Protein AF-A0A2T2NJZ1-F1 (afdb_monomer_lite)

pLDDT: mean 78.13, std 20.83, range [30.42, 98.38]

Foldseek 3Di:
DPPPPLVVVLVVQLVVLVVQLLVCLVVLHPVSPVVSLVSNQVRDDPPHDPVSLVSLLSSLLSNLLSVSLVNNCCSCVVVVNQLCSHALVSCLNDPDPVSVVSSVVRPHDQQDWHPDQPPVVVVDRSTRDGSLLRNLVPLVVNVVCVVVDRDQFDDQVPPPDPDRDQHSLLSNLLQLALNSNVVVVVVVDADDQQSLLSLLLNLLLQQFFLPADQVDADPVRDGPLDDPPPPPDPDDDDDPDPDDDPLVVLLVLLVVLQVVVVVLVVVCCVVDDDDDPDDDDQENPRQPDPVSSVSSVSSSVSNCCCCPVNVHDQQAAHPLRAGSLSSLSNSVRHNSSSVNVVVVVVVHDSVSRSVSNDVRRDDPVVNVPVVVVPD

Radius of gyration: 26.02 Å; chains: 1; bounding box: 73×49×71 Å

Organism: NCBI:txid1448308

InterPro domains:
  IPR036770 Ankyrin repeat-containing domain superfamily [G3DSA:1.25.40.20] (19-365)
  IPR036770 Ankyrin repeat-containing domain superfamily [SSF48403] (53-351)

Structure (mmCIF, N/CA/C/O backbone):
data_AF-A0A2T2NJZ1-F1
#
_entry.id   AF-A0A2T2NJZ1-F1
#
loop_
_atom_site.group_PDB
_atom_site.id
_atom_site.type_symbol
_atom_site.label_atom_id
_atom_site.label_alt_id
_atom_site.label_comp_id
_atom_site.label_asym_id
_atom_site.label_entity_id
_atom_site.label_seq_id
_atom_site.pdbx_PDB_ins_code
_atom_site.Cartn_x
_atom_site.Cartn_y
_atom_site.Cartn_z
_atom_site.occupancy
_atom_site.B_iso_or_equiv
_atom_site.auth_seq_id
_atom_site.auth_comp_id
_atom_site.auth_asym_id
_atom_site.auth_atom_id
_atom_site.pdbx_PDB_model_num
ATOM 1 N N . MET A 1 1 ? -28.592 34.173 20.192 1.00 52.31 1 MET A N 1
ATOM 2 C CA . MET A 1 1 ? -27.274 33.554 19.907 1.00 52.31 1 MET A CA 1
ATOM 3 C C . MET A 1 1 ? -26.580 33.127 21.214 1.00 52.31 1 MET A C 1
ATOM 5 O O . MET A 1 1 ? -25.416 33.438 21.415 1.00 52.31 1 MET A O 1
ATOM 9 N N . GLU A 1 2 ? -27.254 32.380 22.098 1.00 51.22 2 GLU A N 1
ATOM 10 C CA . GLU A 1 2 ? -26.737 32.047 23.449 1.00 51.22 2 GLU A CA 1
ATOM 11 C C . GLU A 1 2 ? -26.135 30.627 23.576 1.00 51.22 2 GLU A C 1
ATOM 13 O O . GLU A 1 2 ? -25.748 30.209 24.658 1.00 51.22 2 GLU A O 1
ATOM 18 N N . GLY A 1 3 ? -25.986 29.876 22.475 1.00 57.00 3 GLY A N 1
ATOM 19 C CA . GLY A 1 3 ? -25.532 28.471 22.502 1.00 57.00 3 GLY A CA 1
ATOM 20 C C . GLY A 1 3 ? -24.038 28.205 22.248 1.00 57.00 3 GLY A C 1
ATOM 21 O O . GLY A 1 3 ? -23.624 27.051 22.258 1.00 57.00 3 GLY A O 1
ATOM 22 N N . ARG A 1 4 ? -23.205 29.224 21.980 1.00 58.66 4 ARG A N 1
ATOM 23 C CA . ARG A 1 4 ? -21.788 29.011 21.592 1.00 58.66 4 ARG A CA 1
ATOM 24 C C . ARG A 1 4 ? -20.828 28.596 22.727 1.00 58.66 4 ARG A C 1
ATOM 26 O O . ARG A 1 4 ? -19.955 27.780 22.437 1.00 58.66 4 ARG A O 1
ATOM 33 N N . PRO A 1 5 ? -20.941 29.087 23.979 1.00 61.88 5 PRO A N 1
ATOM 34 C CA . PRO A 1 5 ? -19.975 28.745 25.031 1.00 61.88 5 PRO A CA 1
ATOM 35 C C . PRO A 1 5 ? -19.986 27.254 25.406 1.00 61.88 5 PRO A C 1
ATOM 37 O O . PRO A 1 5 ? -18.933 26.636 25.521 1.00 61.88 5 PRO A O 1
ATOM 40 N N . GLN A 1 6 ? -21.175 26.646 25.487 1.00 74.44 6 GLN A N 1
ATOM 41 C CA . GLN A 1 6 ? -21.343 25.247 25.908 1.00 74.44 6 GLN A CA 1
ATOM 42 C C . GLN A 1 6 ? -20.772 24.241 24.895 1.00 74.44 6 GLN A C 1
ATOM 44 O O . GLN A 1 6 ? -20.266 23.189 25.278 1.00 74.44 6 GLN A O 1
ATOM 49 N N . PHE A 1 7 ? -20.803 24.569 23.599 1.00 78.31 7 PHE A N 1
ATOM 50 C CA . PHE A 1 7 ? -20.269 23.695 22.553 1.00 78.31 7 PHE A CA 1
ATOM 51 C C . PHE A 1 7 ? -18.735 23.616 22.575 1.00 78.31 7 PHE A C 1
ATOM 53 O O . PHE A 1 7 ? -18.168 22.544 22.370 1.00 78.31 7 PHE A O 1
ATOM 60 N N . LEU A 1 8 ? -18.051 24.730 22.857 1.00 82.62 8 LEU A N 1
ATOM 61 C CA . LEU A 1 8 ? -16.587 24.759 22.897 1.00 82.62 8 LEU A CA 1
ATOM 62 C C . LEU A 1 8 ? -16.036 23.975 24.096 1.00 82.62 8 LEU A C 1
ATOM 64 O O . LEU A 1 8 ? -15.079 23.214 23.949 1.00 82.62 8 LEU A O 1
ATOM 68 N N . ASP A 1 9 ? -16.651 24.131 25.268 1.00 86.00 9 ASP A N 1
ATOM 69 C CA . ASP A 1 9 ? -16.256 23.383 26.467 1.00 86.00 9 ASP A CA 1
ATOM 70 C C . ASP A 1 9 ? -16.510 21.885 26.294 1.00 86.00 9 ASP A C 1
ATOM 72 O O . ASP A 1 9 ? -15.687 21.057 26.686 1.00 86.00 9 ASP A O 1
ATOM 76 N N . TYR A 1 10 ? -17.589 21.535 25.593 1.00 83.75 10 TYR A N 1
ATOM 77 C CA . TYR A 1 10 ? -17.868 20.163 25.207 1.00 83.75 10 TYR A CA 1
ATOM 78 C C . TYR A 1 10 ? -16.805 19.576 24.264 1.00 83.75 10 TYR A C 1
ATOM 80 O O . TYR A 1 10 ? -16.298 18.481 24.506 1.00 83.75 10 TYR A O 1
ATOM 88 N N . GLN A 1 11 ? -16.403 20.301 23.215 1.00 85.56 11 GLN A N 1
ATOM 89 C CA . GLN A 1 11 ? -15.341 19.845 22.311 1.00 85.56 11 GLN A CA 1
ATOM 90 C C . GLN A 1 11 ? -14.006 19.635 23.037 1.00 85.56 11 GLN A C 1
ATOM 92 O O . GLN A 1 11 ? -13.300 18.664 22.755 1.00 85.56 11 GLN A O 1
ATOM 97 N N . LYS A 1 12 ? -13.666 20.516 23.986 1.00 90.75 12 LYS A N 1
ATOM 98 C CA . LYS A 1 12 ? -12.473 20.364 24.832 1.00 90.75 12 LYS A CA 1
ATOM 9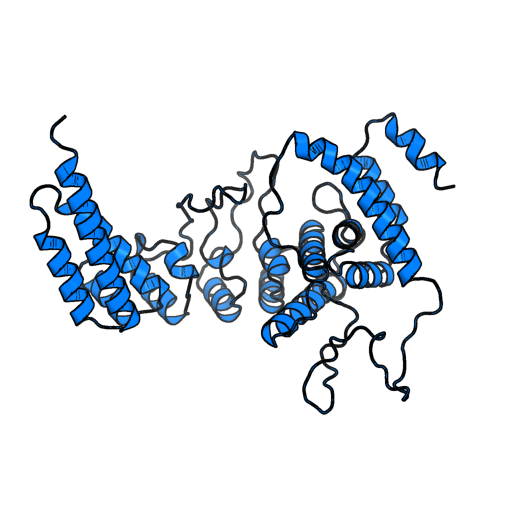9 C C . LYS A 1 12 ? -12.568 19.128 25.725 1.00 90.75 12 LYS A C 1
ATOM 101 O O . LYS A 1 12 ? -11.596 18.381 25.807 1.00 90.75 12 LYS A O 1
ATOM 106 N N . HIS A 1 13 ? -13.728 18.890 26.344 1.00 90.25 13 HIS A N 1
ATOM 107 C CA . HIS A 1 13 ? -13.978 17.687 27.146 1.00 90.25 13 HIS A CA 1
ATOM 108 C C . HIS A 1 13 ? -13.790 16.416 26.315 1.00 90.25 13 HIS A C 1
ATOM 110 O O . HIS A 1 13 ? -13.010 15.544 26.685 1.00 90.25 13 HIS A O 1
ATOM 116 N N . MET A 1 14 ? -14.415 16.351 25.137 1.00 90.31 14 MET A N 1
ATOM 117 C CA . MET A 1 14 ? -14.292 15.195 24.246 1.00 90.31 14 MET A CA 1
ATOM 118 C C . MET A 1 14 ? -12.862 14.976 23.753 1.00 90.31 14 MET A C 1
ATOM 120 O O . MET A 1 14 ? -12.424 13.832 23.657 1.00 90.31 14 MET A O 1
ATOM 124 N N . ARG A 1 15 ? -12.115 16.052 23.470 1.00 92.25 15 ARG A N 1
ATOM 125 C CA . ARG A 1 15 ? -10.692 15.952 23.124 1.00 92.25 15 ARG A CA 1
ATOM 126 C C . ARG A 1 15 ? -9.891 15.340 24.272 1.00 92.25 15 ARG A C 1
ATOM 128 O O . ARG A 1 15 ? -9.180 14.375 24.041 1.00 92.25 15 ARG A O 1
ATOM 135 N N . ARG A 1 16 ? -10.094 15.813 25.504 1.00 94.69 16 ARG A N 1
ATOM 136 C CA . ARG A 1 16 ? -9.435 15.255 26.693 1.00 94.69 16 ARG A CA 1
ATOM 137 C C . ARG A 1 16 ? -9.751 13.769 26.886 1.00 94.69 16 ARG A C 1
ATOM 139 O O . ARG A 1 16 ? -8.847 12.999 27.188 1.00 94.69 16 ARG A O 1
ATOM 146 N N . CYS A 1 17 ? -11.003 13.352 26.692 1.00 94.75 17 CYS A N 1
ATOM 147 C CA . CYS A 1 17 ? -11.362 11.933 26.760 1.00 94.75 17 CYS A CA 1
ATOM 148 C C . CYS A 1 17 ? -10.673 11.109 25.660 1.00 94.75 17 CYS A C 1
ATOM 150 O O . CYS A 1 17 ? -10.252 9.988 25.918 1.00 94.75 17 CYS A O 1
ATOM 152 N N . LEU A 1 18 ? -10.517 11.647 24.445 1.00 95.31 18 LEU A N 1
ATOM 153 C CA . LEU A 1 18 ? -9.767 10.972 23.377 1.00 95.31 18 LEU A CA 1
ATOM 154 C C . LEU A 1 18 ? -8.262 10.896 23.672 1.00 95.31 18 LEU A C 1
ATOM 156 O O . LEU A 1 18 ? -7.633 9.888 23.350 1.00 95.31 18 LEU A O 1
ATOM 160 N N . ASP A 1 19 ? -7.691 11.907 24.327 1.00 96.81 19 ASP A N 1
ATOM 161 C CA . ASP A 1 19 ? -6.302 11.860 24.796 1.00 96.81 19 ASP A CA 1
ATOM 162 C C . ASP A 1 19 ? -6.130 10.749 25.850 1.00 96.81 19 ASP A C 1
ATOM 164 O O . ASP A 1 19 ? -5.182 9.969 25.784 1.00 96.81 19 ASP A O 1
ATOM 168 N N . GLN A 1 20 ? -7.096 10.594 26.766 1.00 97.56 20 GLN A N 1
ATOM 169 C CA . GLN A 1 20 ? -7.120 9.480 27.726 1.00 97.56 20 GLN A CA 1
ATOM 170 C C . GLN A 1 20 ? -7.224 8.115 27.031 1.00 97.56 20 GLN A C 1
ATOM 172 O O . GLN A 1 20 ? -6.503 7.193 27.404 1.00 97.56 20 GLN A O 1
ATOM 177 N N . VAL A 1 21 ? -8.068 7.984 25.999 1.00 97.56 21 VAL A N 1
ATOM 178 C CA . VAL A 1 21 ? -8.135 6.760 25.179 1.00 97.56 21 VAL A CA 1
ATOM 179 C C . VAL A 1 21 ? -6.786 6.473 24.526 1.00 97.56 21 VAL A C 1
ATOM 181 O O . VAL A 1 21 ? -6.326 5.338 24.560 1.00 97.56 21 VAL A O 1
ATOM 184 N N . THR A 1 22 ? -6.135 7.489 23.960 1.00 97.38 22 THR A N 1
ATOM 185 C CA . THR A 1 22 ? -4.827 7.339 23.309 1.00 97.38 22 THR A CA 1
ATOM 186 C C . THR A 1 22 ? -3.773 6.851 24.304 1.00 97.38 22 THR A C 1
ATOM 188 O O . THR A 1 22 ? -3.039 5.912 24.005 1.00 97.38 22 THR A O 1
ATOM 191 N N . ASN A 1 23 ? -3.748 7.411 25.516 1.00 97.81 23 ASN A N 1
ATOM 192 C CA . ASN A 1 23 ? -2.858 6.952 26.584 1.00 97.81 23 ASN A CA 1
ATOM 193 C C . ASN A 1 23 ? -3.153 5.499 26.981 1.00 97.81 23 ASN A C 1
ATOM 195 O O . ASN A 1 23 ? -2.238 4.680 27.013 1.00 97.81 23 ASN A O 1
ATOM 199 N N . ALA A 1 24 ? -4.427 5.146 27.176 1.00 97.88 24 ALA A N 1
ATOM 200 C CA . ALA A 1 24 ? -4.827 3.776 27.485 1.00 97.88 24 ALA A CA 1
ATOM 201 C C . ALA A 1 24 ? -4.448 2.786 26.368 1.00 97.88 24 ALA A C 1
ATOM 203 O O . ALA A 1 24 ? -4.040 1.663 26.651 1.00 97.88 24 ALA A O 1
ATOM 204 N N . VAL A 1 25 ? -4.537 3.196 25.100 1.00 97.25 25 VAL A N 1
ATOM 205 C CA . VAL A 1 25 ? -4.110 2.401 23.938 1.00 97.25 25 VAL A CA 1
ATOM 206 C C . VAL A 1 25 ? -2.593 2.220 23.904 1.00 97.25 25 VAL A C 1
ATOM 208 O O . VAL A 1 25 ? -2.115 1.107 23.667 1.00 97.25 25 VAL A O 1
ATOM 211 N N . ASN A 1 26 ? -1.829 3.271 24.200 1.00 96.31 26 ASN A N 1
ATOM 212 C CA . ASN A 1 26 ? -0.371 3.197 24.287 1.00 96.31 26 ASN A CA 1
ATOM 213 C C . ASN A 1 26 ? 0.076 2.245 25.402 1.00 96.31 26 ASN A C 1
ATOM 215 O O . ASN A 1 26 ? 0.931 1.392 25.166 1.00 96.31 26 ASN A O 1
ATOM 219 N N . GLU A 1 27 ? -0.573 2.326 26.564 1.00 97.56 27 GLU A N 1
ATOM 220 C CA . GLU A 1 27 ? -0.345 1.464 27.731 1.00 97.56 27 GLU A CA 1
ATOM 221 C C . GLU A 1 27 ? -0.988 0.071 27.604 1.00 97.56 27 GLU A C 1
ATOM 223 O O . GLU A 1 27 ? -0.759 -0.795 28.446 1.00 97.56 27 GLU A O 1
ATOM 228 N N . ASN A 1 28 ? -1.798 -0.161 26.562 1.00 96.88 28 ASN A N 1
ATOM 229 C CA . ASN A 1 28 ? -2.616 -1.364 26.377 1.00 96.88 28 ASN A CA 1
ATOM 230 C C . ASN A 1 28 ? -3.498 -1.698 27.609 1.00 96.88 28 ASN A C 1
ATOM 232 O O . ASN A 1 28 ? -3.662 -2.859 27.988 1.00 96.88 28 ASN A O 1
ATOM 236 N N . SER A 1 29 ? -4.063 -0.668 28.247 1.00 98.31 29 SER A N 1
ATOM 237 C CA . SER A 1 29 ? -4.802 -0.746 29.511 1.00 98.31 29 SER A CA 1
ATOM 238 C C . SER A 1 29 ? -6.320 -0.741 29.301 1.00 98.31 29 SER A C 1
ATOM 240 O O . SER A 1 29 ? -6.916 0.274 28.933 1.00 98.31 29 SER A O 1
ATOM 242 N N . ILE A 1 30 ? -6.976 -1.875 29.582 1.00 98.19 30 ILE A N 1
ATOM 243 C CA . ILE A 1 30 ? -8.448 -1.980 29.538 1.00 98.19 30 ILE A CA 1
ATOM 244 C C . ILE A 1 30 ? -9.090 -1.069 30.591 1.00 98.19 30 ILE A C 1
ATOM 246 O O . ILE A 1 30 ? -10.126 -0.461 30.326 1.00 98.19 30 ILE A O 1
ATOM 250 N N . ASP A 1 31 ? -8.495 -0.960 31.777 1.00 98.19 31 ASP A N 1
ATOM 251 C CA . ASP A 1 31 ? -9.069 -0.159 32.858 1.00 98.19 31 ASP A CA 1
ATOM 252 C C . ASP A 1 31 ? -8.927 1.343 32.589 1.00 98.19 31 ASP A C 1
ATOM 254 O O . ASP A 1 31 ? -9.892 2.080 32.789 1.00 98.19 31 ASP A O 1
ATOM 258 N N . GLY A 1 32 ? -7.806 1.781 32.003 1.00 97.88 32 GLY A N 1
ATOM 259 C CA . GLY A 1 32 ? -7.663 3.158 31.518 1.00 97.88 32 GLY A CA 1
ATOM 260 C C . GLY A 1 32 ? -8.680 3.492 30.420 1.00 97.88 32 GLY A C 1
ATOM 261 O O . GLY A 1 32 ? -9.279 4.568 30.417 1.00 97.88 32 GLY A O 1
ATOM 262 N N . LEU A 1 33 ? -8.957 2.539 29.522 1.00 97.94 33 LEU A N 1
ATOM 263 C CA . LEU A 1 33 ? -9.984 2.702 28.494 1.00 97.94 33 LEU A CA 1
ATOM 264 C C . LEU A 1 33 ? -11.394 2.792 29.100 1.00 97.94 33 LEU A C 1
ATOM 266 O O . LEU A 1 33 ? -12.184 3.638 28.681 1.00 97.94 33 LEU A O 1
ATOM 270 N N . LYS A 1 34 ? -11.717 1.965 30.105 1.00 97.56 34 LYS A N 1
ATOM 271 C CA . LYS A 1 34 ? -12.984 2.066 30.851 1.00 97.56 34 LYS A CA 1
ATOM 272 C C . LYS A 1 34 ? -13.138 3.437 31.495 1.00 97.56 34 LYS A C 1
ATOM 274 O O . LYS A 1 34 ? -14.188 4.052 31.339 1.00 97.56 34 LYS A O 1
ATOM 279 N N . GLU A 1 35 ? -12.104 3.925 32.178 1.00 96.81 35 GLU A N 1
ATOM 280 C CA . GLU A 1 35 ? -12.126 5.235 32.835 1.00 96.81 35 GLU A CA 1
ATOM 281 C C . GLU A 1 35 ? -12.370 6.367 31.828 1.00 96.81 35 GLU A C 1
ATOM 283 O O . GLU A 1 35 ? -13.203 7.246 32.071 1.00 96.81 35 GLU A O 1
ATOM 288 N N . ALA A 1 36 ? -11.709 6.319 30.669 1.00 95.81 36 ALA A N 1
ATOM 289 C CA . ALA A 1 36 ? -11.913 7.289 29.597 1.00 95.81 36 ALA A CA 1
ATOM 290 C C . ALA A 1 36 ? -13.355 7.251 29.055 1.00 95.81 36 ALA A C 1
ATOM 292 O O . ALA A 1 36 ? -13.978 8.298 28.851 1.00 95.81 36 ALA A O 1
ATOM 293 N N . ILE A 1 37 ? -13.916 6.051 28.863 1.00 94.81 37 ILE A N 1
ATOM 294 C CA . ILE A 1 37 ? -15.297 5.876 28.398 1.00 94.81 37 ILE A CA 1
ATOM 295 C C . ILE A 1 37 ? -16.299 6.381 29.441 1.00 94.81 37 ILE A C 1
ATOM 297 O O . ILE A 1 37 ? -17.214 7.122 29.079 1.00 94.81 37 ILE A O 1
ATOM 301 N N . GLU A 1 38 ? -16.132 6.062 30.723 1.00 93.62 38 GLU A N 1
ATOM 302 C CA . GLU A 1 38 ? -17.010 6.579 31.782 1.00 93.62 38 GLU A CA 1
ATOM 303 C C . GLU A 1 38 ? -16.907 8.105 31.912 1.00 93.62 38 GLU A C 1
ATOM 305 O O . GLU A 1 38 ? -17.927 8.794 31.994 1.00 93.62 38 GLU A O 1
ATOM 310 N N . SER A 1 39 ? -15.697 8.661 31.809 1.00 92.38 39 SER A N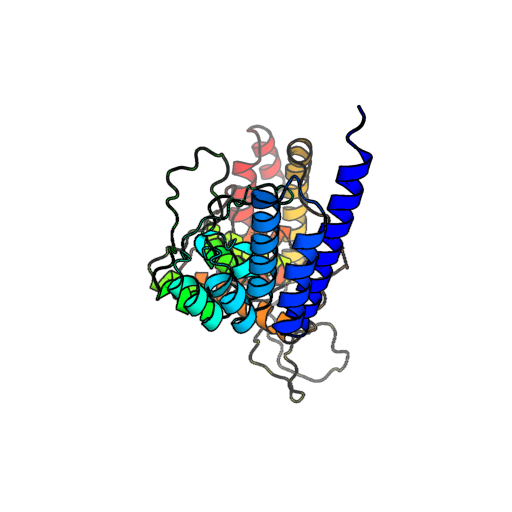 1
ATOM 311 C CA . SER A 1 39 ? -15.466 10.113 31.803 1.00 92.38 39 SER A CA 1
ATOM 312 C C . SER A 1 39 ? -16.164 10.813 30.632 1.00 92.38 39 SER A C 1
ATOM 314 O O . SER A 1 39 ? -16.629 11.948 30.759 1.00 92.38 39 SER A O 1
ATOM 316 N N . SER A 1 40 ? -16.305 10.144 29.486 1.00 91.50 40 SER A N 1
ATOM 317 C CA . SER A 1 40 ? -17.026 10.710 28.341 1.00 91.50 40 SER A CA 1
ATOM 318 C C . SER A 1 40 ? -18.543 10.826 28.581 1.00 91.50 40 SER A C 1
ATOM 320 O O . SER A 1 40 ? -19.187 11.716 28.023 1.00 91.50 40 SER A O 1
ATOM 322 N N . LYS A 1 41 ? -19.123 9.998 29.467 1.00 89.44 41 LYS A N 1
ATOM 323 C CA . LYS A 1 41 ? -20.567 9.998 29.780 1.00 89.44 41 LYS A CA 1
ATOM 324 C C . LYS A 1 41 ? -20.985 11.127 30.727 1.00 89.44 41 LYS A C 1
ATOM 326 O O . LYS A 1 41 ? -22.142 11.554 30.699 1.00 89.44 41 LYS A O 1
ATOM 331 N N . THR A 1 42 ? -20.073 11.612 31.571 1.00 86.00 42 THR A N 1
ATOM 332 C CA . THR A 1 42 ? -20.369 12.609 32.619 1.00 86.00 42 THR A CA 1
ATOM 333 C C . THR A 1 42 ? -20.431 14.046 32.098 1.00 86.00 42 THR A C 1
ATOM 335 O O . THR A 1 42 ? -21.001 14.903 32.768 1.00 86.00 42 THR A O 1
ATOM 338 N N . GLY A 1 43 ? -19.917 14.303 30.889 1.00 70.81 43 GLY A N 1
ATOM 339 C CA . GLY A 1 43 ? -19.733 15.645 30.337 1.00 70.81 43 GLY A CA 1
ATOM 340 C C . GLY A 1 43 ? -21.019 16.462 30.185 1.00 70.81 43 GLY A C 1
ATOM 341 O O . GLY A 1 43 ? -21.061 17.573 30.693 1.00 70.81 43 GLY A O 1
ATOM 342 N N . TYR A 1 44 ? -22.066 15.954 29.511 1.00 69.62 44 TYR A N 1
ATOM 343 C CA . TYR A 1 44 ? -23.295 16.728 29.241 1.00 69.62 44 TYR A CA 1
ATOM 344 C C . TYR A 1 44 ? -24.546 15.841 28.987 1.00 69.62 44 TYR A C 1
ATOM 346 O O . TYR A 1 44 ? -24.459 14.862 28.243 1.00 69.62 44 TYR A O 1
ATOM 354 N N . PRO A 1 45 ? -25.741 16.165 29.537 1.00 66.38 45 PRO A N 1
ATOM 355 C CA . PRO A 1 45 ? -26.951 15.338 29.396 1.00 66.38 45 PRO A CA 1
ATOM 356 C C . PRO A 1 45 ? -27.646 15.333 28.027 1.00 66.38 45 PRO A C 1
ATOM 358 O O . PRO A 1 45 ? -28.376 14.394 27.725 1.00 66.38 45 PRO A O 1
ATOM 361 N N . VAL A 1 46 ? -27.457 16.377 27.215 1.00 62.62 46 VAL A N 1
ATOM 362 C CA . VAL A 1 46 ? -28.394 16.717 26.122 1.00 62.62 46 VAL A CA 1
ATOM 363 C C . VAL A 1 46 ? -28.000 16.120 24.758 1.00 62.62 46 VAL A C 1
ATOM 365 O O . VAL A 1 46 ? -28.845 15.992 23.880 1.00 62.62 46 VAL A O 1
ATOM 368 N N . PHE A 1 47 ? -26.756 15.661 24.580 1.00 61.06 47 PHE A N 1
ATOM 369 C CA . PHE A 1 47 ? -26.230 15.182 23.284 1.00 61.06 47 PHE A CA 1
ATOM 370 C C . PHE A 1 47 ? -25.877 13.678 23.267 1.00 61.06 47 PHE A C 1
ATOM 372 O O . PHE A 1 47 ? -25.038 13.230 22.489 1.00 61.06 47 PHE A O 1
ATOM 379 N N . ARG A 1 48 ? -26.487 12.884 24.156 1.00 68.69 48 ARG A N 1
ATOM 380 C CA . ARG A 1 48 ? -25.882 11.642 24.668 1.00 68.69 48 ARG A CA 1
ATOM 381 C C . ARG A 1 48 ? -25.687 10.482 23.692 1.00 68.69 48 ARG A C 1
ATOM 383 O O . ARG A 1 48 ? -24.677 9.814 23.840 1.00 68.69 48 ARG A O 1
ATOM 390 N N . SER A 1 49 ? -26.586 10.195 22.749 1.00 80.56 49 SER A N 1
ATOM 391 C CA . SER A 1 49 ? -26.441 8.963 21.946 1.00 80.56 49 SER A CA 1
ATOM 392 C C . SER A 1 49 ? -25.405 9.118 20.834 1.00 80.56 49 SER A C 1
ATOM 394 O O . SER A 1 49 ? -24.325 8.544 20.914 1.00 80.56 49 SER A O 1
ATOM 396 N N . HIS A 1 50 ? -25.685 9.969 19.848 1.00 84.38 50 HIS A N 1
ATOM 397 C CA . HIS A 1 50 ? -24.851 10.101 18.650 1.00 84.38 50 HIS A CA 1
ATOM 398 C C . HIS A 1 50 ? -23.412 10.542 18.946 1.00 84.38 50 HIS A C 1
ATOM 400 O O . HIS A 1 50 ? -22.484 10.100 18.272 1.00 84.38 50 HIS A O 1
ATOM 406 N N . VAL A 1 51 ? -23.183 11.407 19.944 1.00 86.75 51 VAL A N 1
ATOM 407 C CA . VAL A 1 51 ? -21.808 11.836 20.227 1.00 86.75 51 VAL A CA 1
ATOM 408 C C . VAL A 1 51 ? -21.026 10.794 21.013 1.00 86.75 51 VAL A C 1
ATOM 410 O O . VAL A 1 51 ? -19.835 10.621 20.764 1.00 86.75 51 VAL A O 1
ATOM 413 N N . PHE A 1 52 ? -21.679 10.070 21.923 1.00 89.81 52 PHE A N 1
ATOM 414 C CA . PHE A 1 52 ? -21.042 8.946 22.603 1.00 89.81 52 PHE A CA 1
ATOM 415 C C . PHE A 1 52 ? -20.727 7.815 21.616 1.00 89.81 52 PHE A C 1
ATOM 417 O O . PHE A 1 52 ? -19.629 7.271 21.646 1.00 89.81 52 PHE A O 1
ATOM 424 N N . GLU A 1 53 ? -21.628 7.531 20.672 1.00 91.88 53 GLU A N 1
ATOM 425 C CA . GLU A 1 53 ? -21.369 6.611 19.558 1.00 91.88 53 GLU A CA 1
ATOM 426 C C . GLU A 1 53 ? -20.176 7.072 18.711 1.00 91.88 53 GLU A C 1
ATOM 428 O O . GLU A 1 53 ? -19.266 6.287 18.455 1.00 91.88 53 GLU A O 1
ATOM 433 N N . ASN A 1 54 ? -20.112 8.357 18.344 1.00 91.19 54 ASN A N 1
ATOM 434 C CA . ASN A 1 54 ? -18.965 8.918 17.623 1.00 91.19 54 ASN A CA 1
ATOM 435 C C . ASN A 1 54 ? -17.660 8.832 18.427 1.00 91.19 54 ASN A C 1
ATOM 437 O O . ASN A 1 54 ? -16.588 8.645 17.852 1.00 91.19 54 ASN A O 1
ATOM 441 N N . PHE A 1 55 ? -17.725 8.980 19.749 1.00 94.06 55 PHE A N 1
ATOM 442 C CA . PHE A 1 55 ? -16.574 8.809 20.627 1.00 94.06 55 PHE A CA 1
ATOM 443 C C . PHE A 1 55 ? -16.092 7.360 20.655 1.00 94.06 55 PHE A C 1
ATOM 445 O O . PHE A 1 55 ? -14.908 7.121 20.434 1.00 94.06 55 PHE A O 1
ATOM 452 N N . LEU A 1 56 ? -16.999 6.403 20.863 1.00 96.12 56 LEU A N 1
ATOM 453 C CA . LEU A 1 56 ? -16.686 4.975 20.830 1.00 96.12 56 LEU A CA 1
ATOM 454 C C . LEU A 1 56 ? -16.129 4.554 19.471 1.00 96.12 56 LEU A C 1
ATOM 456 O O . LEU A 1 56 ? -15.159 3.805 19.405 1.00 96.12 56 LEU A O 1
ATOM 460 N N . HIS A 1 57 ? -16.695 5.090 18.393 1.00 95.12 57 HIS A N 1
ATOM 461 C CA . HIS A 1 57 ? -16.204 4.894 17.040 1.00 95.12 57 HIS A CA 1
ATOM 462 C C . HIS A 1 57 ? -14.754 5.382 16.900 1.00 95.12 57 HIS A C 1
ATOM 464 O O . HIS A 1 57 ? -13.897 4.623 16.461 1.00 95.12 57 HIS A O 1
ATOM 470 N N . LYS A 1 58 ? -14.432 6.600 17.353 1.00 95.44 58 LYS A N 1
ATOM 471 C CA . LYS A 1 58 ? -13.048 7.105 17.352 1.00 95.44 58 LYS A CA 1
ATOM 472 C C . LYS A 1 58 ? -12.116 6.282 18.237 1.00 95.44 58 LYS A C 1
ATOM 474 O O . LYS A 1 58 ? -10.990 6.014 17.834 1.00 95.44 58 LYS A O 1
ATOM 479 N N . ALA A 1 59 ? -12.574 5.867 19.416 1.00 97.00 59 ALA A N 1
ATOM 480 C CA . ALA A 1 59 ? -11.796 5.006 20.299 1.00 97.00 59 ALA A CA 1
ATOM 481 C C . ALA A 1 59 ? -11.476 3.661 19.632 1.00 97.00 59 ALA A C 1
ATOM 483 O O . ALA A 1 59 ? -10.345 3.187 19.729 1.00 97.00 59 ALA A O 1
ATOM 484 N N . LEU A 1 60 ? -12.438 3.095 18.894 1.00 97.62 60 LEU A N 1
ATOM 485 C CA . LEU A 1 60 ? -12.242 1.894 18.091 1.00 97.62 60 LEU A CA 1
ATOM 486 C C . LEU A 1 60 ? -11.188 2.118 16.998 1.00 97.62 60 LEU A C 1
ATOM 488 O O . LEU A 1 60 ? -10.261 1.320 16.908 1.00 97.62 60 LEU A O 1
ATOM 492 N N . GLN A 1 61 ? -11.271 3.216 16.232 1.00 96.19 61 GLN A N 1
ATOM 493 C CA . GLN A 1 61 ? -10.259 3.537 15.213 1.00 96.19 61 GLN A CA 1
ATOM 494 C C . GLN A 1 61 ? -8.852 3.623 15.819 1.00 96.19 61 GLN A C 1
ATOM 496 O O . GLN A 1 61 ? -7.912 3.057 15.271 1.00 96.19 61 GLN A O 1
ATOM 501 N N . ILE A 1 62 ? -8.705 4.291 16.970 1.00 96.31 62 ILE A N 1
ATOM 502 C CA . ILE A 1 62 ? -7.411 4.437 17.655 1.00 96.31 62 ILE A CA 1
ATOM 503 C C . ILE A 1 62 ? -6.887 3.071 18.122 1.00 96.31 62 ILE A C 1
ATOM 505 O O . ILE A 1 62 ? -5.705 2.786 17.947 1.00 96.31 62 ILE A O 1
ATOM 509 N N . ALA A 1 63 ? -7.738 2.215 18.695 1.00 97.69 63 ALA A N 1
ATOM 510 C CA . ALA A 1 63 ? -7.330 0.888 19.159 1.00 97.69 63 ALA A CA 1
ATOM 511 C C . ALA A 1 63 ? -6.885 -0.025 18.001 1.00 97.69 63 ALA A C 1
ATOM 513 O O . ALA A 1 63 ? -5.844 -0.680 18.109 1.00 97.69 63 ALA A O 1
ATOM 514 N N . VAL A 1 64 ? -7.629 -0.021 16.887 1.00 97.06 64 VAL A N 1
ATOM 515 C CA . VAL A 1 64 ? -7.285 -0.769 15.665 1.00 97.06 64 VAL A CA 1
ATOM 516 C C . VAL A 1 64 ? -5.980 -0.246 15.073 1.00 97.06 64 VAL A C 1
ATOM 518 O O . VAL A 1 64 ? -5.073 -1.029 14.810 1.00 97.06 64 VAL A O 1
ATOM 521 N N . SER A 1 65 ? -5.829 1.077 14.961 1.00 95.69 65 SER A N 1
ATOM 522 C CA . SER A 1 65 ? -4.643 1.694 14.361 1.00 95.69 65 SER A CA 1
ATOM 523 C C . SER A 1 65 ? -3.364 1.542 15.176 1.00 95.69 65 SER A C 1
ATOM 525 O O . SER A 1 65 ? -2.329 2.022 14.732 1.00 95.69 65 SER A O 1
ATOM 527 N N . HIS A 1 66 ? -3.420 0.968 16.376 1.00 96.19 66 HIS A N 1
ATOM 528 C CA . HIS A 1 66 ? -2.258 0.646 17.214 1.00 96.19 66 HIS A CA 1
ATOM 529 C C . HIS A 1 66 ? -2.145 -0.863 17.474 1.00 96.19 66 HIS A C 1
ATOM 531 O O . HIS A 1 66 ? -1.436 -1.276 18.393 1.00 96.19 66 HIS A O 1
ATOM 537 N N . ASP A 1 67 ? -2.869 -1.679 16.702 1.00 96.69 67 ASP A N 1
ATOM 538 C CA . ASP A 1 67 ? -2.849 -3.139 16.792 1.00 96.69 67 ASP A CA 1
ATOM 539 C C . ASP A 1 67 ? -3.196 -3.674 18.203 1.00 96.69 67 ASP A C 1
ATOM 541 O O . ASP A 1 67 ? -2.647 -4.658 18.700 1.00 96.69 67 ASP A O 1
ATOM 545 N N . ARG A 1 68 ? -4.113 -3.002 18.921 1.00 97.44 68 ARG A N 1
ATOM 546 C CA . ARG A 1 68 ? -4.509 -3.389 20.288 1.00 97.44 68 ARG A CA 1
ATOM 547 C C . ARG A 1 68 ? -5.734 -4.296 20.273 1.00 97.44 68 ARG A C 1
ATOM 549 O O . ARG A 1 68 ? -6.848 -3.863 20.581 1.00 97.44 68 ARG A O 1
ATOM 556 N N . ILE A 1 69 ? -5.539 -5.576 19.946 1.00 97.62 69 ILE A N 1
ATOM 557 C CA . ILE A 1 69 ? -6.624 -6.578 19.887 1.00 97.62 69 ILE A CA 1
ATOM 558 C C . ILE A 1 69 ? -7.458 -6.637 21.185 1.00 97.62 69 ILE A C 1
ATOM 560 O O . ILE A 1 69 ? -8.684 -6.621 21.078 1.00 97.62 69 ILE A O 1
ATOM 564 N N . PRO A 1 70 ? -6.883 -6.657 22.411 1.00 98.12 70 PRO A N 1
ATOM 565 C CA . PRO A 1 70 ? -7.688 -6.725 23.636 1.00 98.12 70 PRO A CA 1
ATOM 566 C C . PRO A 1 70 ? -8.621 -5.522 23.820 1.00 98.12 70 PRO A C 1
ATOM 568 O O . PRO A 1 70 ? -9.776 -5.691 24.210 1.00 98.12 70 PRO A O 1
ATOM 571 N N . LEU A 1 71 ? -8.142 -4.318 23.495 1.00 98.38 71 LEU A N 1
ATOM 572 C CA . LEU A 1 71 ? -8.928 -3.085 23.580 1.00 98.38 71 LEU A CA 1
ATOM 573 C C . LEU A 1 71 ? -9.993 -3.022 22.483 1.00 98.38 71 LEU A C 1
ATOM 575 O O . LEU A 1 71 ? -11.143 -2.696 22.758 1.00 98.38 71 LEU A O 1
ATOM 579 N N . THR A 1 72 ? -9.633 -3.410 21.260 1.00 98.19 72 THR A N 1
ATOM 580 C CA . THR A 1 72 ? -10.564 -3.499 20.125 1.00 98.19 72 THR A CA 1
ATOM 581 C C . THR A 1 72 ? -11.696 -4.476 20.441 1.00 98.19 72 THR A C 1
ATOM 583 O O . THR A 1 72 ? -12.869 -4.145 20.282 1.00 98.19 72 THR A O 1
ATOM 586 N N . ARG A 1 73 ? -11.355 -5.652 20.984 1.00 98.31 73 ARG A N 1
ATOM 587 C CA . ARG A 1 73 ? -12.321 -6.648 21.455 1.00 98.31 73 ARG A CA 1
ATOM 588 C C . ARG A 1 73 ? -13.232 -6.094 22.531 1.00 98.31 73 ARG A C 1
ATOM 590 O O . ARG A 1 73 ? -14.438 -6.272 22.442 1.00 98.31 73 ARG A O 1
ATOM 597 N N . PHE A 1 74 ? -12.673 -5.403 23.518 1.00 98.19 74 PHE A N 1
ATOM 598 C CA . PHE A 1 74 ? -13.461 -4.780 24.571 1.00 98.19 74 PHE A CA 1
ATOM 599 C C . PHE A 1 74 ? -14.483 -3.780 24.005 1.00 98.19 74 PHE A C 1
ATOM 601 O O . PHE A 1 74 ? -15.648 -3.820 24.386 1.00 98.19 74 PHE A O 1
ATOM 608 N N . ILE A 1 75 ? -14.091 -2.932 23.052 1.00 97.88 75 ILE A N 1
ATOM 609 C CA . ILE A 1 75 ? -15.000 -1.949 22.444 1.00 97.88 75 ILE A CA 1
ATOM 610 C C . ILE A 1 75 ? -16.084 -2.634 21.592 1.00 97.88 75 ILE A C 1
ATOM 612 O O . ILE A 1 75 ? -17.262 -2.312 21.740 1.00 97.88 75 ILE A O 1
ATOM 616 N N . ILE A 1 76 ? -15.720 -3.598 20.742 1.00 98.00 76 ILE A N 1
ATOM 617 C CA . ILE A 1 76 ? -16.683 -4.299 19.875 1.00 98.00 76 ILE A CA 1
ATOM 618 C C . ILE A 1 76 ? -17.643 -5.164 20.702 1.00 98.00 76 ILE A C 1
ATOM 620 O O . ILE A 1 76 ? -18.854 -5.040 20.553 1.00 98.00 76 ILE A O 1
ATOM 624 N N . ASP A 1 77 ? -17.124 -6.010 21.594 1.00 97.00 77 ASP A N 1
ATOM 625 C CA . ASP A 1 77 ? -17.928 -7.028 22.279 1.00 97.00 77 ASP A CA 1
ATOM 626 C C . ASP A 1 77 ? -18.721 -6.464 23.463 1.00 97.00 77 ASP A C 1
ATOM 628 O O . ASP A 1 77 ? -19.844 -6.900 23.707 1.00 97.00 77 ASP A O 1
ATOM 632 N N . ILE A 1 78 ? -18.160 -5.505 24.211 1.00 97.06 78 ILE A N 1
ATOM 633 C CA . ILE A 1 78 ? -18.809 -4.974 25.423 1.00 97.06 78 ILE A CA 1
ATOM 634 C C . ILE A 1 78 ? -19.669 -3.751 25.113 1.00 97.06 78 ILE A C 1
ATOM 636 O O . ILE A 1 78 ? -20.763 -3.624 25.659 1.00 97.06 78 ILE A O 1
ATOM 640 N N . TYR A 1 79 ? -19.206 -2.860 24.231 1.00 95.25 79 TYR A N 1
ATOM 641 C CA . TYR A 1 79 ? -19.966 -1.666 23.845 1.00 95.25 79 TYR A CA 1
ATOM 642 C C . TYR A 1 79 ? -20.789 -1.852 22.568 1.00 95.25 79 TYR A C 1
ATOM 644 O O . TYR A 1 79 ? -21.456 -0.910 22.143 1.00 95.25 79 TYR A O 1
ATOM 652 N N . ASN A 1 80 ? -20.784 -3.059 21.989 1.00 95.81 80 ASN A N 1
ATOM 653 C CA . ASN A 1 80 ? -21.560 -3.423 20.803 1.00 95.81 80 ASN A CA 1
ATOM 654 C C . ASN A 1 80 ? -21.321 -2.468 19.619 1.00 95.81 80 ASN A C 1
ATOM 656 O O . ASN A 1 80 ? -22.246 -2.123 18.880 1.00 95.81 80 ASN A O 1
ATOM 660 N N . VAL A 1 81 ? -20.080 -1.993 19.464 1.00 96.38 81 VAL A N 1
ATOM 661 C CA . VAL A 1 81 ? -19.699 -1.136 18.338 1.00 96.38 81 VAL A CA 1
ATOM 662 C C . VAL A 1 81 ? -19.469 -2.032 17.120 1.00 96.38 81 VAL A C 1
ATOM 664 O O . VAL A 1 81 ? -18.591 -2.894 17.168 1.00 96.38 81 VAL A O 1
ATOM 667 N N . PRO A 1 82 ? -20.225 -1.864 16.022 1.00 96.62 82 PRO A N 1
ATOM 668 C CA . PRO A 1 82 ? -20.107 -2.748 14.871 1.00 96.62 82 PRO A CA 1
ATOM 669 C C . PRO A 1 82 ? -18.757 -2.569 14.171 1.00 96.62 82 PRO A C 1
ATOM 671 O O . PRO A 1 82 ? -18.344 -1.446 13.873 1.00 96.62 82 PRO A O 1
ATOM 674 N N . ALA A 1 83 ? -18.103 -3.686 13.842 1.00 97.00 83 ALA A N 1
ATOM 675 C CA . ALA A 1 83 ? -16.821 -3.680 13.139 1.00 97.00 83 ALA A CA 1
ATOM 676 C C . ALA A 1 83 ? -16.919 -3.013 11.757 1.00 97.00 83 ALA A C 1
ATOM 678 O O . ALA A 1 83 ? -15.954 -2.413 11.308 1.00 97.00 83 ALA A O 1
ATOM 679 N N . SER A 1 84 ? -18.099 -3.004 11.126 1.00 95.56 84 SER A N 1
ATOM 680 C CA . SER A 1 84 ? -18.360 -2.300 9.860 1.00 95.56 84 SER A CA 1
ATOM 681 C C . SER A 1 84 ? -18.198 -0.774 9.932 1.00 95.56 84 SER A C 1
ATOM 683 O O . SER A 1 84 ? -18.282 -0.099 8.910 1.00 95.56 84 SER A O 1
ATOM 685 N N . LYS A 1 85 ? -18.015 -0.206 11.131 1.00 93.56 85 LYS A N 1
ATOM 686 C CA . LYS A 1 85 ? -17.662 1.206 11.314 1.00 93.56 85 LYS A CA 1
ATOM 687 C C . LYS A 1 85 ? -16.155 1.438 11.281 1.00 93.56 85 LYS A C 1
ATOM 689 O O . LYS A 1 85 ? -15.748 2.580 11.160 1.00 93.56 85 LYS A O 1
ATOM 694 N N . ILE A 1 86 ? -15.323 0.400 11.371 1.00 95.19 86 ILE A N 1
ATOM 695 C CA . ILE A 1 86 ? -13.867 0.546 11.288 1.00 95.19 86 ILE A CA 1
ATOM 696 C C . ILE A 1 86 ? -13.501 1.111 9.913 1.00 95.19 86 ILE A C 1
ATOM 698 O O . ILE A 1 86 ? -13.886 0.572 8.875 1.00 95.19 86 ILE A O 1
ATOM 702 N N . GLU A 1 87 ? -12.760 2.213 9.920 1.00 92.69 87 GLU A N 1
ATOM 703 C CA . GLU A 1 87 ? -12.329 2.893 8.710 1.00 92.69 87 GLU A CA 1
ATOM 704 C C . GLU A 1 87 ? -11.117 2.167 8.135 1.00 92.69 87 GLU A C 1
ATOM 706 O O . GLU A 1 87 ? -10.250 1.693 8.875 1.00 92.69 87 GLU A O 1
ATOM 711 N N . VAL A 1 88 ? -11.011 2.153 6.804 1.00 93.19 88 VAL A N 1
ATOM 712 C CA . VAL A 1 88 ? -9.852 1.589 6.097 1.00 93.19 88 VAL A CA 1
ATOM 713 C C . VAL A 1 88 ? -8.544 2.155 6.661 1.00 93.19 88 VAL A C 1
ATOM 715 O O . VAL A 1 88 ? -7.623 1.400 6.955 1.00 93.19 88 VAL A O 1
ATOM 718 N N . TRP A 1 89 ? -8.492 3.467 6.919 1.00 89.69 89 TRP A N 1
ATOM 719 C CA . TRP A 1 89 ? -7.303 4.140 7.450 1.00 89.69 89 TRP A CA 1
ATOM 720 C C . TRP A 1 89 ? -6.832 3.629 8.813 1.00 89.69 89 TRP A C 1
ATOM 722 O O . TRP A 1 89 ? -5.628 3.603 9.072 1.00 89.69 89 TRP A O 1
ATOM 732 N N . ALA A 1 90 ? -7.747 3.218 9.691 1.00 93.25 90 ALA A N 1
ATOM 733 C CA . ALA A 1 90 ? -7.348 2.657 10.973 1.00 93.25 90 ALA A CA 1
ATOM 734 C C . ALA A 1 90 ? -6.709 1.283 10.803 1.00 93.25 90 ALA A C 1
ATOM 736 O O . ALA A 1 90 ? -5.731 0.988 11.481 1.00 93.25 90 ALA A O 1
ATOM 737 N N . VAL A 1 91 ? -7.218 0.472 9.873 1.00 93.50 91 VAL A N 1
ATOM 738 C CA . VAL A 1 91 ? -6.656 -0.849 9.582 1.00 93.50 91 VAL A CA 1
ATOM 739 C C . VAL A 1 91 ? -5.267 -0.716 8.970 1.00 93.50 91 VAL A C 1
ATOM 741 O O . VAL A 1 91 ? -4.334 -1.334 9.472 1.00 93.50 91 VAL A O 1
ATOM 744 N N . VAL A 1 92 ? -5.109 0.116 7.934 1.00 90.88 92 VAL A N 1
ATOM 745 C CA . VAL A 1 92 ? -3.882 0.187 7.108 1.00 90.88 92 VAL A CA 1
ATOM 746 C C . VAL A 1 92 ? -2.683 0.820 7.824 1.00 90.88 92 VAL A C 1
ATOM 748 O O . VAL A 1 92 ? -1.552 0.619 7.406 1.00 90.88 92 VAL A O 1
ATOM 751 N N . ARG A 1 93 ? -2.900 1.577 8.910 1.00 89.44 93 ARG A N 1
ATOM 752 C CA . ARG A 1 93 ? -1.824 2.308 9.605 1.00 89.44 93 ARG A CA 1
ATOM 753 C C . ARG A 1 93 ? -0.837 1.404 10.349 1.00 89.44 93 ARG A C 1
ATOM 755 O O . ARG A 1 93 ? 0.329 1.757 10.447 1.00 89.44 93 ARG A O 1
ATOM 762 N N . ASN A 1 94 ? -1.316 0.306 10.926 1.00 87.94 94 ASN A N 1
ATOM 763 C CA . ASN A 1 94 ? -0.510 -0.671 11.664 1.00 87.94 94 ASN A CA 1
ATOM 764 C C . ASN A 1 94 ? -1.152 -2.053 11.499 1.00 87.94 94 ASN A C 1
ATOM 766 O O . ASN A 1 94 ? -1.645 -2.651 12.455 1.00 87.94 94 ASN A O 1
ATOM 770 N N . THR A 1 95 ? -1.238 -2.519 10.253 1.00 84.19 95 THR A N 1
ATOM 771 C CA . THR A 1 95 ? -1.943 -3.762 9.943 1.00 84.19 95 THR A CA 1
ATOM 772 C C . THR A 1 95 ? -1.124 -4.975 10.355 1.00 84.19 95 THR A C 1
ATOM 774 O O . THR A 1 95 ? -0.077 -5.252 9.777 1.00 84.19 95 THR A O 1
ATOM 777 N N . SER A 1 96 ? -1.647 -5.755 11.296 1.00 95.69 96 SER A N 1
ATOM 778 C CA . SER A 1 96 ? -1.212 -7.130 11.525 1.00 95.69 96 SER A CA 1
ATOM 779 C C . SER A 1 96 ? -2.241 -8.108 10.957 1.00 95.69 96 SER A C 1
ATOM 781 O O . SER A 1 96 ? -3.442 -7.821 10.918 1.00 95.69 96 SER A O 1
ATOM 783 N N . ILE A 1 97 ? -1.786 -9.295 10.550 1.00 97.62 97 ILE A N 1
ATOM 784 C CA . ILE A 1 97 ? -2.684 -10.385 10.134 1.00 97.62 97 ILE A CA 1
ATOM 785 C C . ILE A 1 97 ? -3.663 -10.734 11.267 1.00 97.62 97 ILE A C 1
ATOM 787 O O . ILE A 1 97 ? -4.856 -10.887 11.026 1.00 97.62 97 ILE A O 1
ATOM 791 N N . ALA A 1 98 ? -3.187 -10.764 12.516 1.00 97.75 98 ALA A N 1
ATOM 792 C CA . ALA A 1 98 ? -4.011 -11.092 13.677 1.00 97.75 98 ALA A CA 1
ATOM 793 C C . ALA A 1 98 ? -5.149 -10.080 13.909 1.00 97.75 98 ALA A C 1
ATOM 795 O O . ALA A 1 98 ? -6.266 -10.470 14.260 1.00 97.75 98 ALA A O 1
ATOM 796 N N . MET A 1 99 ? -4.898 -8.783 13.704 1.00 97.62 99 MET A N 1
ATOM 797 C CA . MET A 1 99 ? -5.952 -7.770 13.780 1.00 97.62 99 MET A CA 1
ATOM 798 C C . MET A 1 99 ? -6.943 -7.899 12.630 1.00 97.62 99 MET A C 1
ATOM 800 O O . MET A 1 99 ? -8.143 -7.807 12.882 1.00 97.62 99 MET A O 1
ATOM 804 N N . LEU A 1 100 ? -6.478 -8.149 11.399 1.00 97.50 100 LEU A N 1
ATOM 805 C CA . LEU A 1 100 ? -7.363 -8.385 10.252 1.00 97.50 100 LEU A CA 1
ATOM 806 C C . LEU A 1 100 ? -8.298 -9.564 10.508 1.00 97.50 100 LEU A C 1
ATOM 808 O O . LEU A 1 100 ? -9.514 -9.406 10.427 1.00 97.50 100 LEU A O 1
ATOM 812 N N . GLU A 1 101 ? -7.745 -10.716 10.884 1.00 97.94 101 GLU A N 1
ATOM 813 C CA . GLU A 1 101 ? -8.512 -11.907 11.255 1.00 97.94 101 GLU A CA 1
ATOM 814 C C . GLU A 1 101 ? -9.548 -11.583 12.332 1.00 97.94 101 GLU A C 1
ATOM 816 O O . GLU A 1 101 ? -10.720 -11.953 12.214 1.00 97.94 101 GLU A O 1
ATOM 821 N N . PHE A 1 102 ? -9.138 -10.832 13.359 1.00 97.94 102 PHE A N 1
ATOM 822 C CA . PHE A 1 102 ? -10.033 -10.425 14.426 1.00 97.94 102 PHE A CA 1
ATOM 823 C C . PHE A 1 102 ? -11.190 -9.557 13.910 1.00 97.94 102 PHE A C 1
ATOM 825 O O . PHE A 1 102 ? -12.345 -9.904 14.154 1.00 97.94 102 PHE A O 1
ATOM 832 N N . VAL A 1 103 ? -10.934 -8.465 13.186 1.00 97.38 103 VAL A N 1
ATOM 833 C CA . VAL A 1 103 ? -12.008 -7.557 12.741 1.00 97.38 103 VAL A CA 1
ATOM 834 C C . VAL A 1 103 ? -12.905 -8.192 11.675 1.00 97.38 103 VAL A C 1
ATOM 836 O O . VAL A 1 103 ? -14.120 -7.990 11.708 1.00 97.38 103 VAL A O 1
ATOM 839 N N . ILE A 1 104 ? -12.352 -9.034 10.795 1.00 97.44 104 ILE A N 1
ATOM 840 C CA . ILE A 1 104 ? -13.116 -9.785 9.786 1.00 97.44 104 ILE A CA 1
ATOM 841 C C . ILE A 1 104 ? -14.033 -10.804 10.460 1.00 97.44 104 ILE A C 1
ATOM 843 O O . ILE A 1 104 ? -15.212 -10.889 10.117 1.00 97.44 104 ILE A O 1
ATOM 847 N N . SER A 1 105 ? -13.558 -11.497 11.505 1.00 97.56 105 SER A N 1
ATOM 848 C CA . SER A 1 105 ? -14.407 -12.398 12.305 1.00 97.56 105 SER A CA 1
ATOM 849 C C . SER A 1 105 ? -15.591 -11.685 12.976 1.00 97.56 105 SER A C 1
ATOM 851 O O . SER A 1 105 ? -16.555 -12.329 13.390 1.00 97.56 105 SER A O 1
ATOM 853 N N . ARG A 1 106 ? -15.538 -10.348 13.074 1.00 97.75 106 ARG A N 1
ATOM 854 C CA . ARG A 1 106 ? -16.594 -9.481 13.617 1.00 97.75 106 ARG A CA 1
ATOM 855 C C . ARG A 1 106 ? -17.387 -8.732 12.544 1.00 97.75 106 ARG A C 1
ATOM 857 O O . ARG A 1 106 ? -18.175 -7.851 12.882 1.00 97.75 106 ARG A O 1
ATOM 864 N N . GLY A 1 107 ? -17.226 -9.106 11.275 1.00 96.81 107 GLY A N 1
ATOM 865 C CA . GLY A 1 107 ? -18.013 -8.580 10.161 1.00 96.81 107 GLY A CA 1
ATOM 866 C C . GLY A 1 107 ? -17.454 -7.309 9.525 1.00 96.81 107 GLY A C 1
ATOM 867 O O . GLY A 1 107 ? -18.204 -6.602 8.854 1.00 96.81 107 GLY A O 1
ATOM 868 N N . TRP A 1 108 ? -16.174 -6.986 9.734 1.00 97.19 108 TRP A N 1
ATOM 869 C CA . TRP A 1 108 ? -15.500 -6.006 8.882 1.00 97.19 108 TRP A CA 1
ATOM 870 C C . TRP A 1 108 ? -15.213 -6.614 7.503 1.00 97.19 108 TRP A C 1
ATOM 872 O O . TRP A 1 108 ? -14.778 -7.761 7.406 1.00 97.19 108 TRP A O 1
ATOM 882 N N . ASP A 1 109 ? -15.460 -5.849 6.442 1.00 96.56 109 ASP A N 1
ATOM 883 C CA . ASP A 1 109 ? -15.272 -6.291 5.059 1.00 96.56 109 ASP A CA 1
ATOM 884 C C . ASP A 1 109 ? -13.924 -5.795 4.514 1.00 96.56 109 ASP A C 1
ATOM 886 O 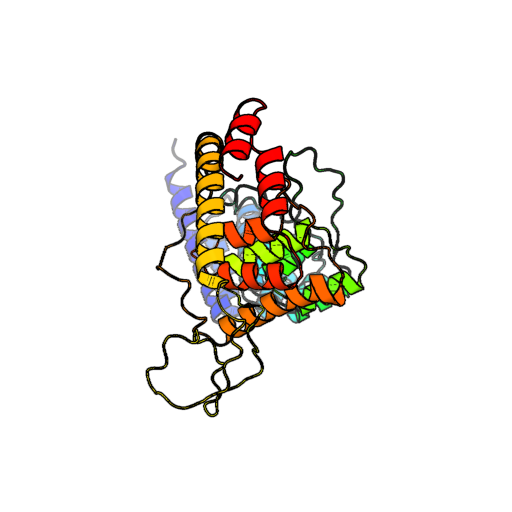O . ASP A 1 109 ? -13.671 -4.589 4.477 1.00 96.56 109 ASP A O 1
ATOM 890 N N . LEU A 1 110 ? -13.085 -6.723 4.037 1.00 95.38 110 LEU A N 1
ATOM 891 C CA . LEU A 1 110 ? -11.803 -6.440 3.370 1.00 95.38 110 LEU A CA 1
ATOM 892 C C . LEU A 1 110 ? -11.947 -5.494 2.174 1.00 95.38 110 LEU A C 1
ATOM 894 O O . LEU A 1 110 ? -11.015 -4.759 1.840 1.00 95.38 110 LEU A O 1
ATOM 898 N N . ASN A 1 111 ? -13.115 -5.521 1.538 1.00 95.31 111 ASN A N 1
ATOM 899 C CA . ASN A 1 111 ? -13.432 -4.752 0.346 1.00 95.31 111 ASN A CA 1
ATOM 900 C C . ASN A 1 111 ? -14.180 -3.454 0.665 1.00 95.31 111 ASN A C 1
ATOM 902 O O . ASN A 1 111 ? -14.681 -2.792 -0.244 1.00 95.31 111 ASN A O 1
ATOM 906 N N . THR A 1 112 ? -14.215 -3.057 1.944 1.00 92.62 112 THR A N 1
ATOM 907 C CA . THR A 1 112 ? -14.707 -1.740 2.349 1.00 92.62 112 THR A CA 1
ATOM 908 C C . THR A 1 112 ? -13.917 -0.664 1.608 1.00 92.62 112 THR A C 1
ATOM 910 O O . THR A 1 112 ? -12.688 -0.600 1.685 1.00 92.62 112 THR A O 1
ATOM 913 N N . LEU A 1 113 ? -14.637 0.186 0.882 1.00 89.44 113 LEU A N 1
ATOM 914 C CA . LEU A 1 113 ? -14.053 1.317 0.177 1.00 89.44 113 LEU A CA 1
ATOM 915 C C . LEU A 1 113 ? -13.748 2.443 1.159 1.00 89.44 113 LEU A C 1
ATOM 917 O O . LEU A 1 113 ? -14.517 2.714 2.084 1.00 89.44 113 LEU A O 1
ATOM 921 N N . ASN A 1 114 ? -12.648 3.145 0.921 1.00 82.94 114 ASN A N 1
ATOM 922 C CA . ASN A 1 114 ? -12.349 4.358 1.655 1.00 82.94 114 ASN A CA 1
ATOM 923 C C . ASN A 1 114 ? -13.372 5.459 1.320 1.00 82.94 114 ASN A C 1
ATOM 925 O O . ASN A 1 114 ? -13.511 5.858 0.162 1.00 82.94 114 ASN A O 1
ATOM 929 N N . THR A 1 115 ? -14.086 5.947 2.336 1.00 76.12 115 THR A N 1
ATOM 930 C CA . THR A 1 115 ? -15.087 7.021 2.213 1.00 76.12 115 THR A CA 1
ATOM 931 C C . THR A 1 115 ? -14.596 8.367 2.743 1.00 76.12 115 THR A C 1
ATOM 933 O O . THR A 1 115 ? -15.344 9.339 2.696 1.00 76.12 115 THR A O 1
ATOM 936 N N . ASN A 1 116 ? -13.379 8.441 3.293 1.00 68.81 116 ASN A N 1
ATOM 937 C CA . ASN A 1 116 ? -12.897 9.631 3.989 1.00 68.81 116 ASN A CA 1
ATOM 938 C C . ASN A 1 116 ? -12.020 10.521 3.095 1.00 68.81 116 ASN A C 1
ATOM 940 O O . ASN A 1 116 ? -10.948 10.117 2.651 1.00 68.81 116 ASN A O 1
ATOM 944 N N . ASN A 1 117 ? -12.450 11.776 2.907 1.00 57.47 117 ASN A N 1
ATOM 945 C CA . ASN A 1 117 ? -11.815 12.818 2.076 1.00 57.47 117 ASN A CA 1
ATOM 946 C C . ASN A 1 117 ? -10.503 13.390 2.636 1.00 57.47 117 ASN A C 1
ATOM 948 O O . ASN A 1 117 ? -10.093 14.480 2.248 1.00 57.47 117 ASN A O 1
ATOM 952 N N . CYS A 1 118 ? -9.825 12.706 3.557 1.00 51.66 118 CYS A N 1
ATOM 953 C CA . CYS A 1 118 ? -8.716 13.298 4.313 1.00 51.66 118 CYS A CA 1
ATOM 954 C C . CYS A 1 118 ? -7.523 13.754 3.445 1.00 51.66 118 CYS A C 1
ATOM 956 O O . CYS A 1 118 ? -6.689 14.508 3.937 1.00 51.66 118 CYS A O 1
ATOM 958 N N . PHE A 1 119 ? -7.443 13.330 2.177 1.00 49.31 119 PHE A N 1
ATOM 959 C CA . PHE A 1 119 ? -6.355 13.650 1.249 1.00 49.31 119 PHE A CA 1
ATOM 960 C C . PHE A 1 119 ? -6.829 14.317 -0.053 1.00 49.31 119 PHE A C 1
ATOM 962 O O . PHE A 1 119 ? -6.381 13.965 -1.140 1.00 49.31 119 PHE A O 1
ATOM 969 N N . GLU A 1 120 ? -7.668 15.353 0.040 1.00 44.78 120 GLU A N 1
ATOM 970 C CA . GLU A 1 120 ? -7.860 16.299 -1.083 1.00 44.78 120 GLU A CA 1
ATOM 971 C C . GLU A 1 120 ? -6.529 16.939 -1.549 1.00 44.78 120 GLU A C 1
ATOM 973 O O . GLU A 1 120 ? -6.419 17.400 -2.682 1.00 44.78 120 GLU A O 1
ATOM 978 N N . SER A 1 121 ? -5.482 16.920 -0.714 1.00 41.66 121 SER A N 1
ATOM 979 C CA . SER A 1 121 ? -4.174 17.520 -1.005 1.00 41.66 121 SER A CA 1
ATOM 980 C C . SER A 1 121 ? -3.318 16.783 -2.044 1.00 41.66 121 SER A C 1
ATOM 982 O O . SER A 1 121 ? -2.334 17.360 -2.502 1.00 41.66 121 SER A O 1
ATOM 984 N N . LEU A 1 122 ? -3.660 15.546 -2.431 1.00 45.81 122 LEU A N 1
ATOM 985 C CA . LEU A 1 122 ? -2.939 14.787 -3.469 1.00 45.81 122 LEU A CA 1
ATOM 986 C C . LEU A 1 122 ? -3.637 14.813 -4.841 1.00 45.81 122 LEU A C 1
ATOM 988 O O . LEU A 1 122 ? -3.253 14.067 -5.739 1.00 45.81 122 LEU A O 1
ATOM 992 N N . GLY A 1 123 ? -4.641 15.678 -5.023 1.00 45.03 123 GLY A N 1
ATOM 993 C CA . GLY A 1 123 ? -5.206 16.019 -6.336 1.00 45.03 123 GLY A CA 1
ATOM 994 C C . GLY A 1 123 ? -6.039 14.929 -7.019 1.00 45.03 123 GLY A C 1
ATOM 995 O O . GLY A 1 123 ? -6.790 15.244 -7.935 1.00 45.03 123 GLY A O 1
ATOM 996 N N . THR A 1 124 ? -5.990 13.680 -6.551 1.00 50.41 124 THR A N 1
ATOM 997 C CA . THR A 1 124 ? -6.904 12.618 -6.977 1.00 50.41 124 THR A CA 1
ATOM 998 C C . THR A 1 124 ? -7.660 12.081 -5.765 1.00 50.41 124 THR A C 1
ATOM 1000 O O . THR A 1 124 ? -7.042 11.623 -4.802 1.00 50.41 124 THR A O 1
ATOM 1003 N N . PRO A 1 125 ? -8.998 12.173 -5.754 1.00 51.97 125 PRO A N 1
ATOM 1004 C CA . PRO A 1 125 ? -9.780 11.632 -4.663 1.00 51.97 125 PRO A CA 1
ATOM 1005 C C . PRO A 1 125 ? -9.579 10.117 -4.553 1.00 51.97 125 PRO A C 1
ATOM 1007 O O . PRO A 1 125 ? -9.967 9.361 -5.437 1.00 51.97 125 PRO A O 1
ATOM 1010 N N . ASP A 1 126 ? -9.010 9.676 -3.431 1.00 62.41 126 ASP A N 1
ATOM 1011 C CA . ASP A 1 126 ? -8.735 8.267 -3.105 1.00 62.41 126 ASP A CA 1
ATOM 1012 C C . ASP A 1 126 ? -10.008 7.452 -2.778 1.00 62.41 126 ASP A C 1
ATOM 1014 O O . ASP A 1 126 ? -9.956 6.336 -2.248 1.00 62.41 126 ASP A O 1
ATOM 1018 N N . PHE A 1 127 ? -11.182 8.028 -3.062 1.00 61.44 127 PHE A N 1
ATOM 1019 C CA . PHE A 1 127 ? -12.468 7.369 -2.902 1.00 61.44 127 PHE A CA 1
ATOM 1020 C C . PHE A 1 127 ? -12.480 6.166 -3.821 1.00 61.44 127 PHE A C 1
ATOM 1022 O O . PHE A 1 127 ? -12.254 6.306 -5.020 1.00 61.44 127 PHE A O 1
ATOM 1029 N N . ARG A 1 128 ? -12.808 5.002 -3.260 1.00 73.06 128 ARG A N 1
ATOM 1030 C CA . ARG A 1 128 ? -12.871 3.691 -3.931 1.00 73.06 128 ARG A CA 1
ATOM 1031 C C . ARG A 1 128 ? -11.607 2.834 -3.859 1.00 73.06 128 ARG A C 1
ATOM 1033 O O . ARG A 1 128 ? -11.655 1.724 -4.371 1.00 73.06 128 ARG A O 1
ATOM 1040 N N . LYS A 1 129 ? -10.528 3.232 -3.179 1.00 84.31 129 LYS A N 1
ATOM 1041 C CA . LYS A 1 129 ? -9.477 2.255 -2.838 1.00 84.31 129 LYS A CA 1
ATOM 1042 C C . LYS A 1 129 ? -9.876 1.421 -1.619 1.00 84.31 129 LYS A C 1
ATOM 1044 O O . LYS A 1 129 ? -10.430 1.942 -0.648 1.00 84.31 129 LYS A O 1
ATOM 1049 N N . THR A 1 130 ? -9.637 0.113 -1.697 1.00 91.44 130 THR A N 1
ATOM 1050 C CA . THR A 1 130 ? -9.786 -0.825 -0.572 1.00 91.44 130 THR A CA 1
ATOM 1051 C C . THR A 1 130 ? -8.499 -0.861 0.250 1.00 91.44 130 THR A C 1
ATOM 1053 O O . THR A 1 130 ? -7.469 -0.325 -0.162 1.00 91.44 130 THR A O 1
ATOM 1056 N N . ALA A 1 131 ? -8.526 -1.523 1.409 1.00 92.81 131 ALA A N 1
ATOM 1057 C CA . ALA A 1 131 ? -7.372 -1.590 2.308 1.00 92.81 131 ALA A CA 1
ATOM 1058 C C . ALA A 1 131 ? -6.083 -2.086 1.630 1.00 92.81 131 ALA A C 1
ATOM 1060 O O . ALA A 1 131 ? -5.010 -1.551 1.905 1.00 92.81 131 ALA A O 1
ATOM 1061 N N . ILE A 1 132 ? -6.185 -3.041 0.697 1.00 94.50 132 ILE A N 1
ATOM 1062 C CA . ILE A 1 132 ? -5.014 -3.638 0.039 1.00 94.50 132 ILE A CA 1
ATOM 1063 C C . ILE A 1 132 ? -4.173 -2.618 -0.744 1.00 94.50 132 ILE A C 1
ATOM 1065 O O . ILE A 1 132 ? -2.959 -2.764 -0.820 1.00 94.50 132 ILE A O 1
ATOM 1069 N N . TYR A 1 133 ? -4.783 -1.548 -1.264 1.00 91.62 133 TYR A N 1
ATOM 1070 C CA . TYR A 1 133 ? -4.079 -0.507 -2.020 1.00 91.62 133 TYR A CA 1
ATOM 1071 C C . TYR A 1 133 ? -3.130 0.337 -1.156 1.00 91.62 133 TYR A C 1
ATOM 1073 O O . TYR A 1 133 ? -2.244 1.001 -1.693 1.00 91.62 133 TYR A O 1
ATOM 1081 N N . HIS A 1 134 ? -3.312 0.327 0.166 1.00 90.62 134 HIS A N 1
ATOM 1082 C CA . HIS A 1 134 ? -2.555 1.158 1.103 1.00 90.62 134 HIS A CA 1
ATOM 1083 C C . HIS A 1 134 ? -1.460 0.396 1.855 1.00 90.62 134 HIS A C 1
ATOM 1085 O O . HIS A 1 134 ? -0.665 1.024 2.542 1.00 90.62 134 HIS A O 1
ATOM 1091 N N . ILE A 1 135 ? -1.409 -0.933 1.732 1.00 92.94 135 ILE A N 1
ATOM 1092 C CA . ILE A 1 135 ? -0.484 -1.794 2.489 1.00 92.94 135 ILE A CA 1
ATOM 1093 C C . ILE A 1 135 ? 0.487 -2.563 1.587 1.00 92.94 135 ILE A C 1
ATOM 1095 O O . ILE A 1 135 ? 1.045 -3.575 1.997 1.00 92.94 135 ILE A O 1
ATOM 1099 N N . LEU A 1 136 ? 0.690 -2.104 0.348 1.00 91.75 136 LEU A N 1
ATOM 1100 C CA . LEU A 1 136 ? 1.507 -2.802 -0.656 1.00 91.75 136 LEU A CA 1
ATOM 1101 C C . LEU A 1 136 ? 2.997 -2.919 -0.294 1.00 91.75 136 LEU A C 1
ATOM 1103 O O . LEU A 1 136 ? 3.735 -3.620 -0.978 1.00 91.75 136 LEU A O 1
ATOM 1107 N N . GLU A 1 137 ? 3.441 -2.247 0.769 1.00 89.25 137 GLU A N 1
ATOM 1108 C CA . GLU A 1 137 ? 4.782 -2.408 1.344 1.00 89.25 137 GLU A CA 1
ATOM 1109 C C . GLU A 1 137 ? 4.901 -3.596 2.317 1.00 89.25 137 GLU A C 1
ATOM 1111 O O . GLU A 1 137 ? 6.007 -3.964 2.707 1.00 89.25 137 GLU A O 1
ATOM 1116 N N . HIS A 1 138 ? 3.780 -4.215 2.701 1.00 93.25 138 HIS A N 1
ATOM 1117 C CA . HIS A 1 138 ? 3.720 -5.320 3.654 1.00 93.25 138 HIS A CA 1
ATOM 1118 C C . HIS A 1 138 ? 3.371 -6.637 2.953 1.00 93.25 138 HIS A C 1
ATOM 1120 O O . HIS A 1 138 ? 2.241 -7.118 3.035 1.00 93.25 138 HIS A O 1
ATOM 1126 N N . ASP A 1 139 ? 4.353 -7.238 2.281 1.00 94.12 139 ASP A N 1
ATOM 1127 C CA . ASP A 1 139 ? 4.161 -8.401 1.400 1.00 94.12 139 ASP A CA 1
ATOM 1128 C C . ASP A 1 139 ? 3.378 -9.557 2.028 1.00 94.12 139 ASP A C 1
ATOM 1130 O O . ASP A 1 139 ? 2.481 -10.110 1.394 1.00 94.12 139 ASP A O 1
ATOM 1134 N N . ASP A 1 140 ? 3.680 -9.904 3.281 1.00 95.94 140 ASP A N 1
ATOM 1135 C CA . ASP A 1 140 ? 2.996 -10.994 3.985 1.00 95.94 140 ASP A CA 1
ATOM 1136 C C . ASP A 1 140 ? 1.509 -10.682 4.212 1.00 95.94 140 ASP A C 1
ATOM 1138 O O . ASP A 1 140 ? 0.652 -11.559 4.090 1.00 95.94 140 ASP A O 1
ATOM 1142 N N . VAL A 1 141 ? 1.184 -9.419 4.504 1.00 96.38 141 VAL A N 1
ATOM 1143 C CA . VAL A 1 141 ? -0.195 -8.966 4.717 1.00 96.38 141 VAL A CA 1
ATOM 1144 C C . VAL A 1 141 ? -0.941 -8.897 3.386 1.00 96.38 141 VAL A C 1
ATOM 1146 O O . VAL A 1 141 ? -2.097 -9.312 3.316 1.00 96.38 141 VAL A O 1
ATOM 1149 N N . VAL A 1 142 ? -0.287 -8.431 2.318 1.00 96.25 142 VAL A N 1
ATOM 1150 C CA . VAL A 1 142 ? -0.857 -8.405 0.962 1.00 96.25 142 VAL A CA 1
ATOM 1151 C C . VAL A 1 142 ? -1.168 -9.818 0.481 1.00 96.25 142 VAL A C 1
ATOM 1153 O O . VAL A 1 142 ? -2.272 -10.074 0.001 1.00 96.25 142 VAL A O 1
ATOM 1156 N N . GLU A 1 143 ? -0.226 -10.749 0.636 1.00 97.25 143 GLU A N 1
ATOM 1157 C CA . GLU A 1 143 ? -0.422 -12.151 0.275 1.00 97.25 143 GLU A CA 1
ATOM 1158 C C . GLU A 1 143 ? -1.561 -12.778 1.083 1.00 97.25 143 GLU A C 1
ATOM 1160 O O . GLU A 1 143 ? -2.443 -13.426 0.510 1.00 97.25 143 GLU A O 1
ATOM 1165 N N . TRP A 1 144 ? -1.602 -12.527 2.395 1.00 97.75 144 TRP A N 1
ATOM 1166 C CA . TRP A 1 144 ? -2.700 -12.972 3.245 1.00 97.75 144 TRP A CA 1
ATOM 1167 C C . TRP A 1 144 ? -4.045 -12.399 2.773 1.00 97.75 144 TRP A C 1
ATOM 1169 O O . TRP A 1 144 ? -4.982 -13.166 2.556 1.00 97.75 144 TRP A O 1
ATOM 1179 N N . MET A 1 145 ? -4.149 -11.090 2.523 1.00 97.38 145 MET A N 1
ATOM 1180 C CA . MET A 1 145 ? -5.381 -10.461 2.028 1.00 97.38 145 MET A CA 1
ATOM 1181 C C . MET A 1 145 ? -5.820 -11.051 0.684 1.00 97.38 145 MET A C 1
ATOM 1183 O O . MET A 1 145 ? -6.990 -11.397 0.502 1.00 97.38 145 MET A O 1
ATOM 1187 N N . ALA A 1 146 ? -4.878 -11.227 -0.243 1.00 96.31 146 ALA A N 1
ATOM 1188 C CA . ALA A 1 146 ? -5.126 -11.804 -1.558 1.00 96.31 146 ALA A CA 1
ATOM 1189 C C . ALA A 1 146 ? -5.605 -13.264 -1.486 1.00 96.31 146 ALA A C 1
ATOM 1191 O O . ALA A 1 146 ? -6.311 -13.721 -2.386 1.00 96.31 146 ALA A O 1
ATOM 1192 N N . ASN A 1 147 ? -5.212 -14.008 -0.450 1.00 96.75 147 ASN A N 1
ATOM 1193 C CA . ASN A 1 147 ? -5.673 -15.374 -0.186 1.00 96.75 147 ASN A CA 1
ATOM 1194 C C . ASN A 1 147 ? -7.014 -15.425 0.562 1.00 96.75 147 ASN A C 1
ATOM 1196 O O . ASN A 1 147 ? -7.686 -16.452 0.527 1.00 96.75 147 ASN A O 1
ATOM 1200 N N . ASN A 1 148 ? -7.427 -14.322 1.190 1.00 96.81 148 ASN A N 1
ATOM 1201 C CA . ASN A 1 148 ? -8.634 -14.226 2.015 1.00 96.81 148 ASN A CA 1
ATOM 1202 C C . ASN A 1 148 ? -9.748 -13.377 1.371 1.00 96.81 148 ASN A C 1
ATOM 1204 O O . ASN A 1 148 ? -10.605 -12.835 2.061 1.00 96.81 148 ASN A O 1
ATOM 1208 N N . GLY A 1 149 ? -9.770 -13.284 0.037 1.00 95.69 149 GLY A N 1
ATOM 1209 C CA . GLY A 1 149 ? -10.894 -12.699 -0.705 1.00 95.69 149 GLY A CA 1
ATOM 1210 C C . GLY A 1 149 ? -10.853 -11.178 -0.880 1.00 95.69 149 GLY A C 1
ATOM 1211 O O . GLY A 1 149 ? -11.870 -10.586 -1.247 1.00 95.69 149 GLY A O 1
ATOM 1212 N N . ALA A 1 150 ? -9.701 -10.537 -0.656 1.00 95.69 150 ALA A N 1
ATOM 1213 C CA . ALA A 1 150 ? -9.523 -9.145 -1.056 1.00 95.69 150 ALA A CA 1
ATOM 1214 C C . ALA A 1 150 ? -9.600 -9.002 -2.587 1.00 95.69 150 ALA A C 1
ATOM 1216 O O . ALA A 1 150 ? -8.970 -9.751 -3.340 1.00 95.69 150 ALA A O 1
ATOM 1217 N N . LEU A 1 151 ? -10.360 -8.011 -3.050 1.00 92.94 151 LEU A N 1
ATOM 1218 C CA . LEU A 1 151 ? -10.481 -7.661 -4.457 1.00 92.94 151 LEU A CA 1
ATOM 1219 C C . LEU A 1 151 ? -9.199 -6.970 -4.919 1.00 92.94 151 LEU A C 1
ATOM 1221 O O . LEU A 1 151 ? -8.892 -5.848 -4.522 1.00 92.94 151 LEU A O 1
ATOM 1225 N N . LEU A 1 152 ? -8.457 -7.656 -5.787 1.00 90.62 152 LEU A N 1
ATOM 1226 C CA . LEU A 1 152 ? -7.211 -7.140 -6.358 1.00 90.62 152 LEU A CA 1
ATOM 1227 C C . LEU A 1 152 ? -7.459 -6.193 -7.541 1.00 90.62 152 LEU A C 1
ATOM 1229 O O . LEU A 1 152 ? -6.590 -5.403 -7.906 1.00 90.62 152 LEU A O 1
ATOM 1233 N N . LYS A 1 153 ? -8.623 -6.314 -8.185 1.00 85.69 153 LYS A N 1
ATOM 1234 C CA . LYS A 1 153 ? -9.013 -5.516 -9.342 1.00 85.69 153 LYS A CA 1
ATOM 1235 C C . LYS A 1 153 ? -10.342 -4.841 -9.040 1.00 85.69 153 LYS A C 1
ATOM 1237 O O . LYS A 1 153 ? -11.338 -5.523 -8.811 1.00 85.69 153 LYS A O 1
ATOM 1242 N N . LEU A 1 154 ? -10.331 -3.516 -9.040 1.00 75.62 154 LEU A N 1
ATOM 1243 C CA . LEU A 1 154 ? -11.547 -2.716 -9.027 1.00 75.62 154 LEU A CA 1
ATOM 1244 C C . LEU A 1 154 ? -12.085 -2.602 -10.453 1.00 75.62 154 LEU A C 1
ATOM 1246 O O . LEU A 1 154 ? -11.320 -2.694 -11.415 1.00 75.62 154 LEU A O 1
ATOM 1250 N N . ASP A 1 155 ? -13.400 -2.451 -10.591 1.00 65.19 155 ASP A N 1
ATOM 1251 C CA . ASP A 1 155 ? -14.006 -2.273 -11.904 1.00 65.19 155 ASP A CA 1
ATOM 1252 C C . ASP A 1 155 ? -13.615 -0.897 -12.461 1.00 65.19 155 ASP A C 1
ATOM 1254 O O . ASP A 1 155 ? -13.990 0.146 -11.925 1.00 65.19 155 ASP A O 1
ATOM 1258 N N . GLU A 1 156 ? -12.776 -0.903 -13.496 1.00 60.84 156 GLU A N 1
ATOM 1259 C CA . GLU A 1 156 ? -12.211 0.303 -14.109 1.00 60.84 156 GLU A CA 1
ATOM 1260 C C . GLU A 1 156 ? -13.161 0.933 -15.142 1.00 60.84 156 GLU A C 1
ATOM 1262 O O . GLU A 1 156 ? -12.836 1.956 -15.739 1.00 60.84 156 GLU A O 1
ATOM 1267 N N . THR A 1 157 ? -14.346 0.355 -15.366 1.00 54.03 157 THR A N 1
ATOM 1268 C CA . THR A 1 157 ? -15.272 0.796 -16.421 1.00 54.03 157 THR A CA 1
ATOM 1269 C C . THR A 1 157 ? -16.024 2.093 -16.119 1.00 54.03 157 THR A C 1
ATOM 1271 O O . THR A 1 157 ? -16.685 2.613 -17.011 1.00 54.03 157 THR A O 1
ATOM 1274 N N . GLU A 1 158 ? -15.947 2.631 -14.898 1.00 50.22 158 GLU A N 1
ATOM 1275 C CA . GLU A 1 158 ? -16.692 3.840 -14.494 1.00 50.22 158 GLU A CA 1
ATOM 1276 C C . GLU A 1 158 ? -15.878 5.148 -14.550 1.00 50.22 158 GLU A C 1
ATOM 1278 O O . GLU A 1 158 ? -16.365 6.198 -14.127 1.00 50.22 158 GLU A O 1
ATOM 1283 N N . PHE A 1 159 ? -14.639 5.129 -15.049 1.00 52.81 159 PHE A N 1
ATOM 1284 C CA . PHE A 1 159 ? -13.833 6.348 -15.142 1.00 52.81 159 PHE A CA 1
ATOM 1285 C C . PHE A 1 159 ? -14.182 7.143 -16.409 1.00 52.81 159 PHE A C 1
ATOM 1287 O O . PHE A 1 159 ? -13.603 6.934 -17.468 1.00 52.81 159 PHE A O 1
ATOM 1294 N N . GLU A 1 160 ? -15.114 8.093 -16.284 1.00 45.97 160 GLU A N 1
ATOM 1295 C CA . GLU A 1 160 ? -15.364 9.140 -17.296 1.00 45.97 160 GLU A CA 1
ATOM 1296 C C . GLU A 1 160 ? -14.316 10.279 -17.253 1.00 45.97 160 GLU A C 1
ATOM 1298 O O . GLU A 1 160 ? -14.413 11.247 -18.005 1.00 45.97 160 GLU A O 1
ATOM 1303 N N . ALA A 1 161 ? -13.321 10.196 -16.362 1.00 52.25 161 ALA A N 1
ATOM 1304 C CA . ALA A 1 161 ? -12.311 11.235 -16.164 1.00 52.25 161 ALA A CA 1
ATOM 1305 C C . ALA A 1 161 ? -11.137 11.124 -17.154 1.00 52.25 161 ALA A C 1
ATOM 1307 O O . ALA A 1 161 ? -10.748 10.031 -17.561 1.00 52.25 161 ALA A O 1
ATOM 1308 N N . GLU A 1 162 ? -10.518 12.268 -17.473 1.00 53.69 162 GLU A N 1
ATOM 1309 C CA . GLU A 1 162 ? -9.311 12.367 -18.315 1.00 53.69 162 GLU A CA 1
ATOM 1310 C C . GLU A 1 162 ? -8.096 11.605 -17.741 1.00 53.69 162 GLU A C 1
ATOM 1312 O O . GLU A 1 162 ? -7.173 11.273 -18.487 1.00 53.69 162 GLU A O 1
ATOM 1317 N N . GLU A 1 163 ? -8.102 11.272 -16.444 1.00 63.03 163 GLU A N 1
ATOM 1318 C CA . GLU A 1 163 ? -7.040 10.513 -15.779 1.00 63.03 163 GLU A CA 1
ATOM 1319 C C . GLU A 1 163 ? -7.549 9.153 -15.285 1.00 63.03 163 GLU A C 1
ATOM 1321 O O . GLU A 1 163 ? -8.290 9.049 -14.307 1.00 63.03 163 GLU A O 1
ATOM 1326 N N . VAL A 1 164 ? -7.111 8.081 -15.952 1.00 67.12 164 VAL A N 1
ATOM 1327 C CA . VAL A 1 164 ? -7.305 6.707 -15.470 1.00 67.12 164 VAL A CA 1
ATOM 1328 C C . VAL A 1 164 ? -6.559 6.577 -14.137 1.00 67.12 164 VAL A C 1
ATOM 1330 O O . VAL A 1 164 ? -5.361 6.868 -14.101 1.00 67.12 164 VAL A O 1
ATOM 1333 N N . PRO A 1 165 ? -7.184 6.148 -13.031 1.00 71.00 165 PRO A N 1
ATOM 1334 C CA . PRO A 1 165 ? -6.483 6.023 -11.757 1.00 71.00 165 PRO A CA 1
ATOM 1335 C C . PRO A 1 165 ? -5.379 4.972 -11.817 1.00 71.00 165 PRO A C 1
ATOM 1337 O O . PRO A 1 165 ? -5.321 4.137 -12.727 1.00 71.00 165 PRO A O 1
ATOM 1340 N N . SER A 1 166 ? -4.471 5.029 -10.843 1.00 79.81 166 SER A N 1
ATOM 1341 C CA . SER A 1 166 ? -3.408 4.037 -10.755 1.00 79.81 166 SER A CA 1
ATOM 1342 C C . SER A 1 166 ? -3.978 2.659 -10.422 1.00 79.81 166 SER A C 1
ATOM 1344 O O . SER A 1 166 ? -4.692 2.500 -9.427 1.00 79.81 166 SER A O 1
ATOM 1346 N N . THR A 1 167 ? -3.637 1.656 -11.226 1.00 87.62 167 THR A N 1
ATOM 1347 C CA . THR A 1 167 ? -3.999 0.258 -10.957 1.00 87.62 167 THR A CA 1
ATOM 1348 C C . THR A 1 167 ? -3.248 -0.263 -9.727 1.00 87.62 167 THR A C 1
ATOM 1350 O O . THR A 1 167 ? -2.211 0.280 -9.342 1.00 87.62 167 THR A O 1
ATOM 1353 N N . LEU A 1 168 ? -3.721 -1.356 -9.114 1.00 90.62 168 LEU A N 1
ATOM 1354 C CA . LEU A 1 168 ? -3.024 -1.969 -7.972 1.00 90.62 168 LEU A CA 1
ATOM 1355 C C . LEU A 1 168 ? -1.571 -2.341 -8.322 1.00 90.62 168 LEU A C 1
ATOM 1357 O O . LEU A 1 168 ? -0.664 -2.148 -7.515 1.00 90.62 168 LEU A O 1
ATOM 1361 N N . MET A 1 169 ? -1.347 -2.809 -9.556 1.00 93.69 169 MET A N 1
ATOM 1362 C CA . MET A 1 169 ? -0.018 -3.136 -10.072 1.00 93.69 169 MET A CA 1
ATOM 1363 C C . MET A 1 169 ? 0.885 -1.899 -10.171 1.00 93.69 169 MET A C 1
ATOM 1365 O O . MET A 1 169 ? 2.054 -1.968 -9.805 1.00 93.69 169 MET A O 1
ATOM 1369 N N . GLU A 1 170 ? 0.356 -0.762 -10.631 1.00 91.62 170 GLU A N 1
ATOM 1370 C CA . GLU A 1 170 ? 1.115 0.493 -10.725 1.00 91.62 170 GLU A CA 1
ATOM 1371 C C . GLU A 1 170 ? 1.551 0.993 -9.348 1.00 91.62 170 GLU A C 1
ATOM 1373 O O . GLU A 1 170 ? 2.694 1.411 -9.175 1.00 91.62 170 GLU A O 1
ATOM 1378 N N . ILE A 1 171 ? 0.680 0.890 -8.342 1.00 91.75 171 ILE A N 1
ATOM 1379 C CA . ILE A 1 171 ? 1.059 1.257 -6.975 1.00 91.75 171 ILE A CA 1
ATOM 1380 C C . ILE A 1 171 ? 2.102 0.274 -6.428 1.00 91.75 171 ILE A C 1
ATOM 1382 O O . ILE A 1 171 ? 3.076 0.712 -5.821 1.00 91.75 171 ILE A O 1
ATOM 1386 N N . ALA A 1 172 ? 1.965 -1.031 -6.691 1.00 94.62 172 ALA A N 1
ATOM 1387 C CA . ALA A 1 172 ? 2.917 -2.041 -6.222 1.00 94.62 172 ALA A CA 1
ATOM 1388 C C . ALA A 1 172 ? 4.339 -1.804 -6.763 1.00 94.62 172 ALA A C 1
ATOM 1390 O O . ALA A 1 172 ? 5.308 -1.851 -5.997 1.00 94.62 172 ALA A O 1
ATOM 1391 N N . VAL A 1 173 ? 4.476 -1.478 -8.056 1.00 94.81 173 VAL A N 1
ATOM 1392 C CA . VAL A 1 173 ? 5.789 -1.155 -8.643 1.00 94.81 173 VAL A CA 1
ATOM 1393 C C . VAL A 1 173 ? 6.342 0.185 -8.152 1.00 94.81 173 VAL A C 1
ATOM 1395 O O . VAL A 1 173 ? 7.552 0.314 -7.989 1.00 94.81 173 VAL A O 1
ATOM 1398 N N . THR A 1 174 ? 5.483 1.170 -7.862 1.00 92.06 174 THR A N 1
ATOM 1399 C CA . THR A 1 174 ? 5.894 2.458 -7.280 1.00 92.06 174 THR A CA 1
ATOM 1400 C C . THR A 1 174 ? 6.384 2.294 -5.841 1.00 92.06 174 THR A C 1
ATOM 1402 O O . THR A 1 174 ? 7.407 2.863 -5.464 1.00 92.06 174 THR A O 1
ATOM 1405 N N . VAL A 1 175 ? 5.713 1.477 -5.031 1.00 91.50 175 VAL A N 1
ATOM 1406 C CA . VAL A 1 175 ? 6.204 1.132 -3.688 1.00 91.50 175 VAL A CA 1
ATOM 1407 C C . VAL A 1 175 ? 7.538 0.381 -3.780 1.00 91.50 175 VAL A C 1
ATOM 1409 O O . VAL A 1 175 ? 8.419 0.578 -2.941 1.00 91.50 175 VAL A O 1
ATOM 1412 N N . GLY A 1 176 ? 7.726 -0.399 -4.847 1.00 93.06 176 GLY A N 1
ATOM 1413 C CA . GLY A 1 176 ? 8.937 -1.172 -5.091 1.00 93.06 176 GLY A CA 1
ATOM 1414 C C . GLY A 1 176 ? 8.917 -2.520 -4.381 1.00 93.06 176 GLY A C 1
ATOM 1415 O O . GLY A 1 176 ? 9.975 -3.013 -4.015 1.00 93.06 176 GLY A O 1
ATOM 1416 N N . SER A 1 177 ? 7.740 -3.112 -4.157 1.00 93.75 177 SER A N 1
ATOM 1417 C CA . SER A 1 177 ? 7.642 -4.470 -3.616 1.00 93.75 177 SER A CA 1
ATOM 1418 C C . SER A 1 177 ? 7.736 -5.505 -4.742 1.00 93.75 177 SER A C 1
ATOM 1420 O O . SER A 1 177 ? 6.772 -5.753 -5.470 1.00 93.75 177 SER A O 1
ATOM 1422 N N . LEU A 1 178 ? 8.891 -6.162 -4.867 1.00 95.88 178 LEU A N 1
ATOM 1423 C CA . LEU A 1 178 ? 9.083 -7.226 -5.855 1.00 95.88 178 LEU A CA 1
ATOM 1424 C C . LEU A 1 178 ? 8.145 -8.416 -5.613 1.00 95.88 178 LEU A C 1
ATOM 1426 O O . LEU A 1 178 ? 7.574 -8.957 -6.561 1.00 95.88 178 LEU A O 1
ATOM 1430 N N . ARG A 1 179 ? 7.971 -8.831 -4.353 1.00 96.12 179 ARG A N 1
ATOM 1431 C CA . ARG A 1 179 ? 7.141 -9.994 -4.010 1.00 96.12 179 ARG A CA 1
ATOM 1432 C C . ARG A 1 179 ? 5.671 -9.730 -4.305 1.00 96.12 179 ARG A C 1
ATOM 1434 O O . ARG A 1 179 ? 5.024 -10.589 -4.899 1.00 96.12 179 ARG A O 1
ATOM 1441 N N . THR A 1 180 ? 5.167 -8.539 -3.984 1.00 96.06 180 THR A N 1
ATOM 1442 C CA . THR A 1 180 ? 3.795 -8.156 -4.329 1.00 96.06 180 THR A CA 1
ATOM 1443 C C . THR A 1 180 ? 3.607 -8.062 -5.844 1.00 96.06 180 THR A C 1
ATOM 1445 O O . THR A 1 180 ? 2.613 -8.564 -6.365 1.00 96.06 180 THR A O 1
ATOM 1448 N N . VAL A 1 181 ? 4.574 -7.516 -6.588 1.00 96.75 181 VAL A N 1
ATOM 1449 C CA . VAL A 1 181 ? 4.524 -7.485 -8.063 1.00 96.75 181 VAL A CA 1
ATOM 1450 C C . VAL A 1 181 ? 4.477 -8.899 -8.655 1.00 96.75 181 VAL A C 1
ATOM 1452 O O . VAL A 1 181 ? 3.618 -9.183 -9.494 1.00 96.75 181 VAL A O 1
ATOM 1455 N N . LYS A 1 182 ? 5.337 -9.815 -8.183 1.00 96.81 182 LYS A N 1
ATOM 1456 C CA . LYS A 1 182 ? 5.338 -11.228 -8.606 1.00 96.81 182 LYS A CA 1
ATOM 1457 C C . LYS A 1 182 ? 4.024 -11.930 -8.253 1.00 96.81 182 LYS A C 1
ATOM 1459 O O . LYS A 1 182 ? 3.488 -12.660 -9.086 1.00 96.81 182 LYS A O 1
ATOM 1464 N N . LEU A 1 183 ? 3.471 -11.670 -7.066 1.00 96.25 183 LEU A N 1
ATOM 1465 C CA . LEU A 1 183 ? 2.163 -12.180 -6.651 1.00 96.25 183 LEU A CA 1
ATOM 1466 C C . LEU A 1 183 ? 1.059 -11.714 -7.605 1.00 96.25 183 LEU A C 1
ATOM 1468 O O . LEU A 1 183 ? 0.310 -12.542 -8.118 1.00 96.25 183 LEU A O 1
ATOM 1472 N N . LEU A 1 184 ? 0.958 -10.409 -7.869 1.00 95.50 184 LEU A N 1
ATOM 1473 C CA . LEU A 1 184 ? -0.065 -9.865 -8.763 1.00 95.50 184 LEU A CA 1
ATOM 1474 C C . LEU A 1 184 ? 0.086 -10.426 -10.183 1.00 95.50 184 LEU A C 1
ATOM 1476 O O . LEU A 1 184 ? -0.902 -10.840 -10.788 1.00 95.50 184 LEU A O 1
ATOM 1480 N N . TYR A 1 185 ? 1.312 -10.533 -10.697 1.00 95.12 185 TYR A N 1
ATOM 1481 C CA . TYR A 1 185 ? 1.560 -11.156 -11.997 1.00 95.12 185 TYR A CA 1
ATOM 1482 C C . TYR A 1 185 ? 1.096 -12.615 -12.044 1.00 95.12 185 TYR A C 1
ATOM 1484 O O . TYR A 1 185 ? 0.363 -13.005 -12.952 1.00 95.12 185 TYR A O 1
ATOM 1492 N N . ALA A 1 186 ? 1.426 -13.406 -11.017 1.00 95.44 186 ALA A N 1
ATOM 1493 C CA . ALA A 1 186 ? 0.971 -14.790 -10.891 1.00 95.44 186 ALA A CA 1
ATOM 1494 C C . ALA A 1 186 ? -0.564 -14.912 -10.793 1.00 95.44 186 ALA A C 1
ATOM 1496 O O . ALA A 1 186 ? -1.127 -15.943 -11.156 1.00 95.44 186 ALA A O 1
ATOM 1497 N N . ARG A 1 187 ? -1.259 -13.853 -10.352 1.00 94.50 187 ARG A N 1
ATOM 1498 C CA . ARG A 1 187 ? -2.731 -13.745 -10.342 1.00 94.50 187 ARG A CA 1
ATOM 1499 C C . ARG A 1 187 ? -3.323 -13.269 -11.675 1.00 94.50 187 ARG A C 1
ATOM 1501 O O . ARG A 1 187 ? -4.521 -13.008 -11.744 1.00 94.50 187 ARG A O 1
ATOM 1508 N N . GLY A 1 188 ? -2.517 -13.171 -12.732 1.00 92.94 188 GLY A N 1
ATOM 1509 C CA . GLY A 1 188 ? -2.967 -12.830 -14.082 1.00 92.94 188 GLY A CA 1
ATOM 1510 C C . GLY A 1 188 ? -3.076 -11.330 -14.356 1.00 92.94 188 GLY A C 1
ATOM 1511 O O . GLY A 1 188 ? -3.677 -10.939 -15.361 1.00 92.94 188 GLY A O 1
ATOM 1512 N N . PHE A 1 189 ? -2.509 -10.480 -13.494 1.00 91.81 189 PHE A N 1
ATOM 1513 C CA . PHE A 1 189 ? -2.387 -9.059 -13.806 1.00 91.81 189 PHE A CA 1
ATOM 1514 C C . PHE A 1 189 ? -1.452 -8.876 -14.995 1.00 91.81 189 PHE A C 1
ATOM 1516 O O . PHE A 1 189 ? -0.366 -9.451 -15.052 1.00 91.81 189 PHE A O 1
ATOM 1523 N N . LYS A 1 190 ? -1.882 -8.055 -15.951 1.00 88.56 190 LYS A N 1
ATOM 1524 C CA . LYS A 1 190 ? -1.078 -7.731 -17.125 1.00 88.56 190 LYS A CA 1
ATOM 1525 C C . LYS A 1 190 ? -0.196 -6.535 -16.827 1.00 88.56 190 LYS A C 1
ATOM 1527 O O . LYS A 1 190 ? -0.653 -5.550 -16.249 1.00 88.56 190 LYS A O 1
ATOM 1532 N N . PHE A 1 191 ? 1.034 -6.602 -17.305 1.00 89.31 191 PHE A N 1
ATOM 1533 C CA . PHE A 1 191 ? 1.881 -5.431 -17.378 1.00 89.31 191 PHE A CA 1
ATOM 1534 C C . PHE A 1 191 ? 1.509 -4.604 -18.595 1.00 89.31 191 PHE A C 1
ATOM 1536 O O . PHE A 1 191 ? 1.423 -5.109 -19.713 1.00 89.31 191 PHE A O 1
ATOM 1543 N N . THR A 1 192 ? 1.258 -3.326 -18.356 1.00 87.94 192 THR A N 1
ATOM 1544 C CA . THR A 1 192 ? 1.092 -2.332 -19.409 1.00 87.94 192 THR A CA 1
ATOM 1545 C C . THR A 1 192 ? 2.355 -1.472 -19.464 1.00 87.94 192 THR A C 1
ATOM 1547 O O . THR A 1 192 ? 3.075 -1.379 -18.463 1.00 87.94 192 THR A O 1
ATOM 1550 N N . PRO A 1 193 ? 2.617 -0.773 -20.578 1.00 88.31 193 PRO A N 1
ATOM 1551 C CA . PRO A 1 193 ? 3.693 0.220 -20.638 1.00 88.31 193 PRO A CA 1
ATOM 1552 C C . PRO A 1 193 ? 3.611 1.259 -19.512 1.00 88.31 193 PRO A C 1
ATOM 1554 O O . PRO A 1 193 ? 4.629 1.712 -18.993 1.00 88.31 193 PRO A O 1
ATOM 1557 N N . ARG A 1 194 ? 2.390 1.580 -19.059 1.00 89.19 194 ARG A N 1
ATOM 1558 C CA . ARG A 1 194 ? 2.148 2.486 -17.932 1.00 89.19 194 ARG A CA 1
ATOM 1559 C C . ARG A 1 194 ? 2.741 1.966 -16.618 1.00 89.19 194 ARG A C 1
ATOM 1561 O O . ARG A 1 194 ? 3.323 2.764 -15.886 1.00 89.19 194 ARG A O 1
ATOM 1568 N N . VAL A 1 195 ? 2.680 0.655 -16.358 1.00 93.12 195 VAL A N 1
ATOM 1569 C CA . VAL A 1 195 ? 3.316 0.034 -15.181 1.00 93.12 195 VAL A CA 1
ATOM 1570 C C . VAL A 1 195 ? 4.832 0.237 -15.216 1.00 93.12 195 VAL A C 1
ATOM 1572 O O . VAL A 1 195 ? 5.412 0.675 -14.225 1.00 93.12 195 VAL A O 1
ATOM 1575 N N . LEU A 1 196 ? 5.480 -0.010 -16.359 1.00 95.00 196 LEU A N 1
ATOM 1576 C CA . LEU A 1 196 ? 6.927 0.190 -16.483 1.00 95.00 196 LEU A CA 1
ATOM 1577 C C . LEU A 1 196 ? 7.316 1.668 -16.343 1.00 95.00 196 LEU A C 1
ATOM 1579 O O . LEU A 1 196 ? 8.279 1.983 -15.647 1.00 95.00 196 LEU A O 1
ATOM 1583 N N . CYS A 1 197 ? 6.547 2.591 -16.927 1.00 92.62 197 CYS A N 1
ATOM 1584 C CA . CYS A 1 197 ? 6.761 4.025 -16.731 1.00 92.62 197 CYS A CA 1
ATOM 1585 C C . CYS A 1 197 ? 6.641 4.439 -15.256 1.00 92.62 197 CYS A C 1
ATOM 1587 O O . CYS A 1 197 ? 7.460 5.227 -14.785 1.00 92.62 197 CYS A O 1
ATOM 1589 N N . ALA A 1 198 ? 5.658 3.907 -14.520 1.00 92.12 198 ALA A N 1
ATOM 1590 C CA . ALA A 1 198 ? 5.501 4.168 -13.089 1.00 92.12 198 ALA A CA 1
ATOM 1591 C C . ALA A 1 198 ? 6.697 3.635 -12.283 1.00 92.12 198 ALA A C 1
ATOM 1593 O O . ALA A 1 198 ? 7.256 4.363 -11.462 1.00 92.12 198 ALA A O 1
ATOM 1594 N N . ALA A 1 199 ? 7.142 2.409 -12.577 1.00 95.75 199 ALA A N 1
ATOM 1595 C CA . ALA A 1 199 ? 8.316 1.806 -11.953 1.00 95.75 199 ALA A CA 1
ATOM 1596 C C . ALA A 1 199 ? 9.584 2.643 -12.199 1.00 95.75 199 ALA A C 1
ATOM 1598 O O . ALA A 1 199 ? 10.306 2.965 -11.257 1.00 95.75 199 ALA A O 1
ATOM 1599 N N . VAL A 1 200 ? 9.825 3.058 -13.450 1.00 94.94 200 VAL A N 1
ATOM 1600 C CA . VAL A 1 200 ? 10.989 3.875 -13.826 1.00 94.94 200 VAL A CA 1
ATOM 1601 C C . VAL A 1 200 ? 10.932 5.260 -13.192 1.00 94.94 200 VAL A C 1
ATOM 1603 O O . VAL A 1 200 ? 11.918 5.676 -12.589 1.00 94.94 200 VAL A O 1
ATOM 1606 N N . LYS A 1 201 ? 9.780 5.945 -13.243 1.00 92.56 201 LYS A N 1
ATOM 1607 C CA . LYS A 1 201 ? 9.570 7.236 -12.565 1.00 92.56 201 LYS A CA 1
ATOM 1608 C C . LYS A 1 201 ? 10.009 7.150 -11.106 1.00 92.56 201 LYS A C 1
ATOM 1610 O O . LYS A 1 201 ? 10.780 7.988 -10.641 1.00 92.56 201 LYS A O 1
ATOM 1615 N N . THR A 1 202 ? 9.538 6.134 -10.387 1.00 92.50 202 THR A N 1
ATOM 1616 C CA . THR A 1 202 ? 9.837 5.997 -8.965 1.00 92.50 202 THR A CA 1
ATOM 1617 C C . THR A 1 202 ? 11.279 5.565 -8.701 1.00 92.50 202 THR A C 1
ATOM 1619 O O . THR A 1 202 ? 11.931 6.146 -7.836 1.00 92.50 202 THR A O 1
ATOM 1622 N N . ALA A 1 203 ? 11.812 4.604 -9.456 1.00 94.31 203 ALA A N 1
ATOM 1623 C CA . ALA A 1 203 ? 13.206 4.180 -9.341 1.00 94.31 203 ALA A CA 1
ATOM 1624 C C . ALA A 1 203 ? 14.172 5.358 -9.556 1.00 94.31 203 ALA A C 1
ATOM 1626 O O . ALA A 1 203 ? 15.063 5.576 -8.737 1.00 94.31 203 ALA A O 1
ATOM 1627 N N . SER A 1 204 ? 13.943 6.164 -10.596 1.00 91.44 204 SER A N 1
ATOM 1628 C CA . SER A 1 204 ? 14.749 7.347 -10.903 1.00 91.44 204 SER A CA 1
ATOM 1629 C C . SER A 1 204 ? 14.593 8.461 -9.872 1.00 91.44 204 SER A C 1
ATOM 1631 O O . SER A 1 204 ? 15.575 9.103 -9.525 1.00 91.44 204 SER A O 1
ATOM 1633 N N . PHE A 1 205 ? 13.385 8.681 -9.343 1.00 88.81 205 PHE A N 1
ATOM 1634 C CA . PHE A 1 205 ? 13.153 9.665 -8.281 1.00 88.81 205 PHE A CA 1
ATOM 1635 C C . PHE A 1 205 ? 13.947 9.355 -7.004 1.00 88.81 205 PHE A C 1
ATOM 1637 O O . PHE A 1 205 ? 14.392 10.277 -6.323 1.00 88.81 205 PHE A O 1
ATOM 1644 N N . TYR A 1 206 ? 14.095 8.069 -6.672 1.00 88.50 206 TYR A N 1
ATOM 1645 C CA . TYR A 1 206 ? 14.817 7.598 -5.488 1.00 88.50 206 TYR A CA 1
ATOM 1646 C C . TYR A 1 206 ? 16.280 7.222 -5.768 1.00 88.50 206 TYR A C 1
ATOM 1648 O O . TYR A 1 206 ? 16.898 6.586 -4.918 1.00 88.50 206 TYR A O 1
ATOM 1656 N N . GLY A 1 207 ? 16.828 7.560 -6.940 1.00 89.81 207 GLY A N 1
ATOM 1657 C CA . GLY A 1 207 ? 18.226 7.280 -7.284 1.00 89.81 207 GLY A CA 1
ATOM 1658 C C . GLY A 1 207 ? 18.595 5.795 -7.310 1.00 89.81 207 GLY A C 1
ATOM 1659 O O . GLY A 1 207 ? 19.711 5.418 -6.971 1.00 89.81 207 GLY A O 1
ATOM 1660 N N . THR A 1 208 ? 17.649 4.929 -7.674 1.00 91.06 208 THR A N 1
ATOM 1661 C CA . THR A 1 208 ? 17.893 3.486 -7.777 1.00 91.06 208 THR A CA 1
ATOM 1662 C C . THR A 1 208 ? 18.873 3.192 -8.913 1.00 91.06 208 THR A C 1
ATOM 1664 O O . THR A 1 208 ? 18.725 3.740 -10.004 1.00 91.06 208 THR A O 1
ATOM 1667 N N . ASN A 1 209 ? 19.829 2.286 -8.690 1.00 91.56 209 ASN A N 1
ATOM 1668 C CA . ASN A 1 209 ? 20.784 1.864 -9.711 1.00 91.56 209 ASN A CA 1
ATOM 1669 C C . ASN A 1 209 ? 20.537 0.401 -10.127 1.00 91.56 209 ASN A C 1
ATOM 1671 O O . ASN A 1 209 ? 20.971 -0.508 -9.422 1.00 91.56 209 ASN A O 1
ATOM 1675 N N . PRO A 1 210 ? 19.890 0.140 -11.280 1.00 92.62 210 PRO A N 1
ATOM 1676 C CA . PRO A 1 210 ? 19.667 -1.225 -11.761 1.00 92.62 210 PRO A CA 1
ATOM 1677 C C . PRO A 1 210 ? 20.951 -1.975 -12.146 1.00 92.62 210 PRO A C 1
ATOM 1679 O O . PRO A 1 210 ? 20.923 -3.199 -12.260 1.00 92.62 210 PRO A O 1
ATOM 1682 N N . LEU A 1 211 ? 22.058 -1.251 -12.351 1.00 88.69 211 LEU A N 1
ATOM 1683 C CA . LEU A 1 211 ? 23.371 -1.805 -12.691 1.00 88.69 211 LEU A CA 1
ATOM 1684 C C . LEU A 1 211 ? 24.176 -2.220 -11.456 1.00 88.69 211 LEU A C 1
ATOM 1686 O O . LEU A 1 211 ? 25.202 -2.879 -11.606 1.00 88.69 211 LEU A O 1
ATOM 1690 N N . ALA A 1 212 ? 23.754 -1.820 -10.254 1.00 86.81 212 ALA A N 1
ATOM 1691 C CA . ALA A 1 212 ? 24.449 -2.191 -9.032 1.00 86.81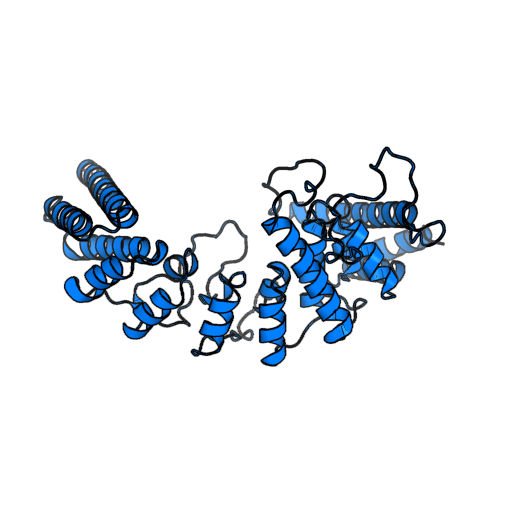 212 ALA A CA 1
ATOM 1692 C C . ALA A 1 212 ? 24.246 -3.682 -8.725 1.00 86.81 212 ALA A C 1
ATOM 1694 O O . ALA A 1 212 ? 23.123 -4.198 -8.784 1.00 86.81 212 ALA A O 1
ATOM 1695 N N . ASP A 1 213 ? 25.331 -4.363 -8.352 1.00 81.88 213 ASP A N 1
ATOM 1696 C CA . ASP A 1 213 ? 25.246 -5.683 -7.737 1.00 81.88 213 ASP A CA 1
ATOM 1697 C C . ASP A 1 213 ? 25.038 -5.521 -6.230 1.00 81.88 213 ASP A C 1
ATOM 1699 O O . ASP A 1 213 ? 25.975 -5.365 -5.451 1.00 81.88 213 ASP A O 1
ATOM 1703 N N . TYR A 1 214 ? 23.777 -5.553 -5.809 1.00 74.06 214 TYR A N 1
ATOM 1704 C CA . TYR A 1 214 ? 23.414 -5.454 -4.396 1.00 74.06 214 TYR A CA 1
ATOM 1705 C C . TYR A 1 214 ? 23.796 -6.703 -3.571 1.00 74.06 214 TYR A C 1
ATOM 1707 O O . TYR A 1 214 ? 23.535 -6.726 -2.365 1.00 74.06 214 TYR A O 1
ATOM 1715 N N . ASN A 1 215 ? 24.376 -7.745 -4.187 1.00 69.75 215 ASN A N 1
ATOM 1716 C CA . ASN A 1 215 ? 24.882 -8.926 -3.481 1.00 69.75 215 ASN A CA 1
ATOM 1717 C C . ASN A 1 215 ? 26.358 -8.808 -3.087 1.00 69.75 215 ASN A C 1
ATOM 1719 O O . ASN A 1 215 ? 26.799 -9.573 -2.224 1.00 69.75 215 ASN A O 1
ATOM 1723 N N . ASP A 1 216 ? 27.103 -7.868 -3.675 1.00 66.94 216 ASP A N 1
ATOM 1724 C CA . ASP A 1 216 ? 28.505 -7.640 -3.340 1.00 66.94 216 ASP A CA 1
ATOM 1725 C C . ASP A 1 216 ? 28.586 -6.884 -2.003 1.00 66.94 216 ASP A C 1
ATOM 1727 O O . ASP A 1 216 ? 28.339 -5.677 -1.902 1.00 66.94 216 ASP A O 1
ATOM 1731 N N . ARG A 1 217 ? 28.809 -7.643 -0.927 1.00 55.88 217 ARG A N 1
ATOM 1732 C CA . ARG A 1 217 ? 29.026 -7.108 0.418 1.00 55.88 217 ARG A CA 1
ATOM 1733 C C . ARG A 1 217 ? 30.521 -6.920 0.606 1.00 55.88 217 ARG A C 1
ATOM 1735 O O . ARG A 1 217 ? 31.274 -7.881 0.485 1.00 55.88 217 ARG A O 1
ATOM 1742 N N . ASN A 1 218 ? 30.930 -5.720 0.994 1.00 55.50 218 ASN A N 1
ATOM 1743 C CA . ASN A 1 218 ? 32.295 -5.459 1.430 1.00 55.50 218 ASN A CA 1
ATOM 1744 C C . ASN A 1 218 ? 32.605 -6.342 2.658 1.00 55.50 218 ASN A C 1
ATOM 1746 O O . ASN A 1 218 ? 31.685 -6.735 3.382 1.00 55.50 218 ASN A O 1
ATOM 1750 N N . ASP A 1 219 ? 33.887 -6.579 2.954 1.00 51.12 219 ASP A N 1
ATOM 1751 C CA . ASP A 1 219 ? 34.343 -7.337 4.139 1.00 51.12 219 ASP A CA 1
ATOM 1752 C C . ASP A 1 219 ? 33.776 -6.800 5.479 1.00 51.12 219 ASP A C 1
ATOM 1754 O O . ASP A 1 219 ? 33.706 -7.527 6.470 1.00 51.12 219 ASP A O 1
ATOM 1758 N N . ASP A 1 220 ? 33.281 -5.558 5.489 1.00 57.06 220 ASP A N 1
ATOM 1759 C CA . ASP A 1 220 ? 32.653 -4.889 6.635 1.00 57.06 220 ASP A CA 1
ATOM 1760 C C . ASP A 1 220 ? 31.118 -5.071 6.706 1.00 57.06 220 ASP A C 1
ATOM 1762 O O . ASP A 1 220 ? 30.447 -4.496 7.563 1.00 57.06 220 ASP A O 1
ATOM 1766 N N . GLY A 1 221 ? 30.524 -5.846 5.792 1.00 53.16 221 GLY A N 1
ATOM 1767 C CA . GLY A 1 221 ? 29.084 -6.121 5.737 1.00 53.16 221 GLY A CA 1
ATOM 1768 C C . GLY A 1 221 ? 28.213 -4.970 5.215 1.00 53.16 221 GLY A C 1
ATOM 1769 O O . GLY A 1 221 ? 26.991 -5.126 5.149 1.00 53.16 221 GLY A O 1
ATOM 1770 N N . ALA A 1 222 ? 28.809 -3.841 4.822 1.00 47.47 222 ALA A N 1
ATOM 1771 C CA . ALA A 1 222 ? 28.118 -2.752 4.136 1.00 47.47 222 ALA A CA 1
ATOM 1772 C C . ALA A 1 222 ? 28.065 -3.030 2.618 1.00 47.47 222 ALA A C 1
ATOM 1774 O O . ALA A 1 222 ? 29.079 -3.438 2.054 1.00 47.47 222 ALA A O 1
ATOM 1775 N N . PRO A 1 223 ? 26.917 -2.844 1.946 1.00 51.06 223 PRO A N 1
ATOM 1776 C CA . PRO A 1 223 ? 26.828 -2.976 0.493 1.00 51.06 223 PRO A CA 1
ATOM 1777 C C . PRO A 1 223 ? 27.507 -1.789 -0.203 1.00 51.06 223 PRO A C 1
ATOM 1779 O O . PRO A 1 223 ? 27.380 -0.649 0.256 1.00 51.06 223 PRO A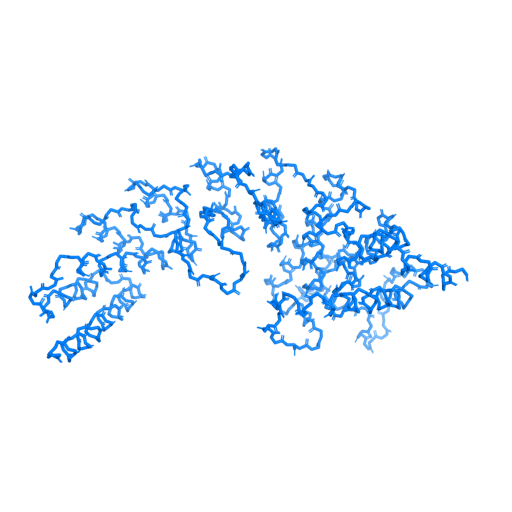 O 1
ATOM 1782 N N . TYR A 1 224 ? 28.176 -2.038 -1.333 1.00 51.84 224 TYR A N 1
ATOM 1783 C CA . TYR A 1 224 ? 28.721 -0.993 -2.206 1.00 51.84 224 TYR A CA 1
ATOM 1784 C C . TYR A 1 224 ? 27.587 -0.117 -2.770 1.00 51.84 224 TYR A C 1
ATOM 1786 O O . TYR A 1 224 ? 27.049 -0.373 -3.841 1.00 51.84 224 TYR A O 1
ATOM 1794 N N . CYS A 1 225 ? 27.205 0.939 -2.050 1.00 46.62 225 CYS A N 1
ATOM 1795 C CA . CYS A 1 225 ? 26.369 2.018 -2.593 1.00 46.62 225 CYS A CA 1
ATOM 1796 C C . CYS A 1 225 ? 27.202 3.225 -3.046 1.00 46.62 225 CYS A C 1
ATOM 1798 O O . CYS A 1 225 ? 26.640 4.234 -3.452 1.00 46.62 225 CYS A O 1
ATOM 1800 N N . THR A 1 226 ? 28.533 3.151 -2.985 1.00 44.09 226 THR A N 1
ATOM 1801 C CA . THR A 1 226 ? 29.390 4.264 -3.391 1.00 44.09 226 THR A CA 1
ATOM 1802 C C . THR A 1 226 ? 29.500 4.327 -4.907 1.00 44.09 226 THR A C 1
ATOM 1804 O O . THR A 1 226 ? 29.950 3.369 -5.539 1.00 44.09 226 THR A O 1
ATOM 1807 N N . ASN A 1 227 ? 29.164 5.484 -5.479 1.00 43.84 227 ASN A N 1
ATOM 1808 C CA . ASN A 1 227 ? 29.614 5.850 -6.817 1.00 43.84 227 ASN A CA 1
ATOM 1809 C C . ASN A 1 227 ? 31.128 5.573 -6.952 1.00 43.84 227 ASN A C 1
ATOM 1811 O O . ASN A 1 227 ? 31.884 5.909 -6.036 1.00 43.84 227 ASN A O 1
ATOM 1815 N N . PRO A 1 228 ? 31.599 5.014 -8.080 1.00 41.66 228 PRO A N 1
ATOM 1816 C CA . PRO A 1 228 ? 33.001 4.629 -8.272 1.00 41.66 228 PRO A CA 1
ATOM 1817 C C . PRO A 1 228 ? 34.012 5.798 -8.296 1.00 41.66 228 PRO A C 1
ATOM 1819 O O . PRO A 1 228 ? 35.191 5.573 -8.553 1.00 41.66 228 PRO A O 1
ATOM 1822 N N . GLU A 1 229 ? 33.600 7.038 -8.013 1.00 42.59 229 GLU A N 1
ATOM 1823 C CA . GLU A 1 229 ? 34.454 8.228 -8.127 1.00 42.59 229 GLU A CA 1
ATOM 1824 C C . GLU A 1 229 ? 34.988 8.795 -6.795 1.00 42.59 229 GLU A C 1
ATOM 1826 O O . GLU A 1 229 ? 35.785 9.731 -6.827 1.00 42.59 229 GLU A O 1
ATOM 1831 N N . THR A 1 230 ? 34.628 8.253 -5.621 1.00 40.59 230 THR A N 1
ATOM 1832 C CA . THR A 1 230 ? 35.050 8.839 -4.323 1.00 40.59 230 THR A CA 1
ATOM 1833 C C . THR A 1 230 ? 36.038 8.025 -3.485 1.00 40.59 230 THR A C 1
ATOM 1835 O O . THR A 1 230 ? 36.459 8.497 -2.427 1.00 40.59 230 THR A O 1
ATOM 1838 N N . THR A 1 231 ? 36.521 6.866 -3.938 1.00 37.91 231 THR A N 1
ATOM 1839 C CA . THR A 1 231 ? 37.625 6.175 -3.245 1.00 37.91 231 THR A CA 1
ATOM 1840 C C . THR A 1 231 ? 38.976 6.795 -3.597 1.00 37.91 231 THR A C 1
ATOM 1842 O O . THR A 1 231 ? 39.549 6.549 -4.654 1.00 37.91 231 THR A O 1
ATOM 1845 N N . GLN A 1 232 ? 39.505 7.585 -2.661 1.00 43.09 232 GLN A N 1
ATOM 1846 C CA . GLN A 1 232 ? 40.812 8.246 -2.720 1.00 43.09 232 GLN A CA 1
ATOM 1847 C C . GLN A 1 232 ? 42.004 7.299 -2.462 1.00 43.09 232 GLN A C 1
ATOM 1849 O O . GLN A 1 232 ? 43.128 7.767 -2.291 1.00 43.09 232 GLN A O 1
ATOM 1854 N N . ASP A 1 233 ? 41.787 5.980 -2.458 1.00 39.91 233 ASP A N 1
ATOM 1855 C CA . ASP A 1 233 ? 42.840 4.982 -2.275 1.00 39.91 233 ASP A CA 1
ATOM 1856 C C . ASP A 1 233 ? 43.041 4.159 -3.551 1.00 39.91 233 ASP A C 1
ATOM 1858 O O . ASP A 1 233 ? 42.250 3.294 -3.923 1.00 39.91 233 ASP A O 1
ATOM 1862 N N . GLY A 1 234 ? 44.141 4.458 -4.242 1.00 41.66 234 GLY A N 1
ATOM 1863 C CA . GLY A 1 234 ? 44.544 3.833 -5.497 1.00 41.66 234 GLY A CA 1
ATOM 1864 C C . GLY A 1 234 ? 45.018 2.389 -5.337 1.00 41.66 234 GLY A C 1
ATOM 1865 O O . GLY A 1 234 ? 46.210 2.113 -5.494 1.00 41.66 234 GLY A O 1
ATOM 1866 N N . ARG A 1 235 ? 44.101 1.448 -5.080 1.00 37.09 235 ARG A N 1
ATOM 1867 C CA . ARG A 1 235 ? 44.377 0.011 -5.220 1.00 37.09 235 ARG A CA 1
ATOM 1868 C C . ARG A 1 235 ? 43.236 -0.738 -5.906 1.00 37.09 235 ARG A C 1
ATOM 1870 O O . ARG A 1 235 ? 42.190 -0.972 -5.325 1.00 37.09 235 ARG A O 1
ATOM 1877 N N . ASN A 1 236 ? 43.536 -1.133 -7.145 1.00 42.59 236 ASN A N 1
ATOM 1878 C CA . ASN A 1 236 ? 42.974 -2.217 -7.953 1.00 42.59 236 ASN A CA 1
ATOM 1879 C C . ASN A 1 236 ? 41.782 -2.991 -7.362 1.00 42.59 236 ASN A C 1
ATOM 1881 O O . ASN A 1 236 ? 41.972 -4.004 -6.690 1.00 42.59 236 ASN A O 1
ATOM 1885 N N . THR A 1 237 ? 40.582 -2.633 -7.806 1.00 33.03 237 THR A N 1
ATOM 1886 C CA . THR A 1 237 ? 39.505 -3.591 -8.068 1.00 33.03 237 THR A CA 1
ATOM 1887 C C . THR A 1 237 ? 39.023 -3.390 -9.504 1.00 33.03 237 THR A C 1
ATOM 1889 O O . THR A 1 237 ? 39.009 -2.284 -10.042 1.00 33.03 237 THR A O 1
ATOM 1892 N N . THR A 1 238 ? 38.767 -4.506 -10.177 1.00 32.03 238 THR A N 1
ATOM 1893 C CA . THR A 1 238 ? 38.424 -4.635 -11.596 1.00 32.03 238 THR A CA 1
ATOM 1894 C C . THR A 1 238 ? 37.225 -3.773 -11.977 1.00 32.03 238 THR A C 1
ATOM 1896 O O . THR A 1 238 ? 36.079 -4.123 -11.718 1.00 32.03 238 THR A O 1
ATOM 1899 N N . THR A 1 239 ? 37.508 -2.653 -12.635 1.00 31.83 239 THR A N 1
ATOM 1900 C CA . THR A 1 239 ? 36.527 -1.740 -13.205 1.00 31.83 239 THR A CA 1
ATOM 1901 C C . THR A 1 239 ? 35.911 -2.337 -14.470 1.00 31.83 239 THR A C 1
ATOM 1903 O O . THR A 1 239 ? 36.579 -2.529 -15.489 1.00 31.83 239 THR A O 1
ATOM 1906 N N . PHE A 1 240 ? 34.603 -2.597 -14.434 1.00 33.53 240 PHE A N 1
ATOM 1907 C CA . PHE A 1 240 ? 33.809 -2.708 -15.652 1.00 33.53 240 PHE A CA 1
ATOM 1908 C C . PHE A 1 240 ? 33.537 -1.288 -16.159 1.00 33.53 240 PHE A C 1
ATOM 1910 O O . PHE A 1 240 ? 32.605 -0.622 -15.723 1.00 33.53 240 PHE A O 1
ATOM 1917 N N . VAL A 1 241 ? 34.405 -0.803 -17.049 1.00 30.42 241 VAL A N 1
ATOM 1918 C CA . VAL A 1 241 ? 34.205 0.450 -17.791 1.00 30.42 241 VAL A CA 1
ATOM 1919 C C . VAL A 1 241 ? 33.690 0.096 -19.186 1.00 30.42 241 VAL A C 1
ATOM 1921 O O . VAL A 1 241 ? 34.468 -0.417 -20.000 1.00 30.42 241 VAL A O 1
ATOM 1924 N N . PRO A 1 242 ? 32.426 0.386 -19.537 1.00 35.06 242 PRO A N 1
ATOM 1925 C CA . PRO A 1 242 ? 32.053 0.501 -20.937 1.00 35.06 242 PRO A CA 1
ATOM 1926 C C . PRO A 1 242 ? 32.814 1.696 -21.524 1.00 35.06 242 PRO A C 1
ATOM 1928 O O . PRO A 1 242 ? 32.735 2.817 -21.023 1.00 35.06 242 PRO A O 1
ATOM 1931 N N . ARG A 1 243 ? 33.616 1.442 -22.561 1.00 39.03 243 ARG A N 1
ATOM 1932 C CA . ARG A 1 243 ? 34.479 2.434 -23.216 1.00 39.03 243 ARG A CA 1
ATOM 1933 C C . ARG A 1 243 ? 33.696 3.675 -23.670 1.00 39.03 243 ARG A C 1
ATOM 1935 O O . ARG A 1 243 ? 32.980 3.618 -24.659 1.00 39.03 243 ARG A O 1
ATOM 1942 N N . GLY A 1 244 ? 33.979 4.799 -23.013 1.00 36.03 244 GLY A N 1
ATOM 1943 C CA . GLY A 1 244 ? 34.391 6.041 -23.672 1.00 36.03 244 GLY A CA 1
ATOM 1944 C C . GLY A 1 244 ? 33.345 6.794 -24.487 1.00 36.03 244 GLY A C 1
ATOM 1945 O O . GLY A 1 244 ? 33.637 7.096 -25.635 1.00 36.03 244 GLY A O 1
ATOM 1946 N N . SER A 1 245 ? 32.195 7.123 -23.889 1.00 49.78 245 SER A N 1
ATOM 1947 C CA . SER A 1 245 ? 31.343 8.262 -24.306 1.00 49.78 245 SER A CA 1
ATOM 1948 C C . SER A 1 245 ? 30.047 8.413 -23.496 1.00 49.78 245 SER A C 1
ATOM 1950 O O . SER A 1 245 ? 29.384 9.433 -23.595 1.00 49.78 245 SER A O 1
ATOM 1952 N N . THR A 1 246 ? 29.658 7.464 -22.647 1.00 59.31 246 THR A N 1
ATOM 1953 C CA . THR A 1 246 ? 28.242 7.360 -22.272 1.00 59.31 246 THR A CA 1
ATOM 1954 C C . THR A 1 246 ? 27.778 8.310 -21.174 1.00 59.31 246 THR A C 1
ATOM 1956 O O . THR A 1 246 ? 26.843 9.043 -21.425 1.00 59.31 246 THR A O 1
ATOM 1959 N N . GLU A 1 247 ? 28.365 8.382 -19.979 1.00 54.56 247 GLU A N 1
ATOM 1960 C CA . GLU A 1 247 ? 27.691 9.113 -18.882 1.00 54.56 247 GLU A CA 1
ATOM 1961 C C . GLU A 1 247 ? 27.598 10.626 -19.082 1.00 54.56 247 GLU A C 1
ATOM 1963 O O . GLU A 1 247 ? 26.551 11.204 -18.816 1.00 54.56 247 GLU A O 1
ATOM 1968 N N . VAL A 1 248 ? 28.646 11.274 -19.595 1.00 63.53 248 VAL A N 1
ATOM 1969 C CA . VAL A 1 248 ? 28.621 12.721 -19.864 1.00 63.53 248 VAL A CA 1
ATOM 1970 C C . VAL A 1 248 ? 27.707 13.048 -21.047 1.00 63.53 248 VAL A C 1
ATOM 1972 O O . VAL A 1 248 ? 27.019 14.066 -21.021 1.00 63.53 248 VAL A O 1
ATOM 1975 N N . GLU A 1 249 ? 27.680 12.216 -22.090 1.00 65.12 249 GLU A N 1
ATOM 1976 C CA . GLU A 1 249 ? 26.790 12.425 -23.241 1.00 65.12 249 GLU A CA 1
ATOM 1977 C C . GLU A 1 249 ? 25.342 12.090 -22.900 1.00 65.12 249 GLU A C 1
ATOM 1979 O O . GLU A 1 249 ? 24.446 12.841 -23.271 1.00 65.12 249 GLU A O 1
ATOM 1984 N N . VAL A 1 250 ? 25.116 11.034 -22.120 1.00 64.56 250 VAL A N 1
ATOM 1985 C CA . VAL A 1 250 ? 23.822 10.692 -21.534 1.00 64.56 250 VAL A CA 1
ATOM 1986 C C . VAL A 1 250 ? 23.374 11.823 -20.629 1.00 64.56 250 VAL A C 1
ATOM 1988 O O . VAL A 1 250 ? 22.276 12.310 -20.821 1.00 64.56 250 VAL A O 1
ATOM 1991 N N . ALA A 1 251 ? 24.211 12.331 -19.726 1.00 65.12 251 ALA A N 1
ATOM 1992 C CA . ALA A 1 251 ? 23.866 13.474 -18.887 1.00 65.12 251 ALA A CA 1
ATOM 1993 C C . ALA A 1 251 ? 23.505 14.700 -19.736 1.00 65.12 251 ALA A C 1
ATOM 1995 O O . ALA A 1 251 ? 22.431 15.251 -19.546 1.00 65.12 251 ALA A O 1
ATOM 1996 N N . LYS A 1 252 ? 24.315 15.072 -20.737 1.00 72.56 252 LYS A N 1
ATOM 1997 C CA . LYS A 1 252 ? 23.996 16.177 -21.665 1.00 72.56 252 LYS A CA 1
ATOM 1998 C C . LYS A 1 252 ? 22.677 15.959 -22.404 1.00 72.56 252 LYS A C 1
ATOM 2000 O O . LYS A 1 252 ? 21.895 16.895 -22.548 1.00 72.56 252 LYS A O 1
ATOM 2005 N N . MET A 1 253 ? 22.424 14.739 -22.865 1.00 73.00 253 MET A N 1
ATOM 2006 C CA . MET A 1 253 ? 21.199 14.362 -23.561 1.00 73.00 253 MET A CA 1
ATOM 2007 C C . MET A 1 253 ? 19.992 14.399 -22.618 1.00 73.00 253 MET A C 1
ATOM 2009 O O . MET A 1 253 ? 18.958 14.945 -22.985 1.00 73.00 253 MET A O 1
ATOM 2013 N N . LEU A 1 254 ? 20.114 13.880 -21.394 1.00 70.50 254 LEU A N 1
ATOM 2014 C CA . LEU A 1 254 ? 19.071 13.931 -20.369 1.00 70.50 254 LEU A CA 1
ATOM 2015 C C . LEU A 1 254 ? 18.800 15.378 -19.945 1.00 70.50 254 LEU A C 1
ATOM 2017 O O . LEU A 1 254 ? 17.635 15.743 -19.851 1.00 70.50 254 LEU A O 1
ATOM 2021 N N . THR A 1 255 ? 19.832 16.212 -19.768 1.00 70.44 255 THR A N 1
ATOM 2022 C CA . THR A 1 255 ? 19.696 17.653 -19.502 1.00 70.44 255 THR A CA 1
ATOM 2023 C C . THR A 1 255 ? 18.956 18.337 -20.646 1.00 70.44 255 THR A C 1
ATOM 2025 O O . THR A 1 255 ? 17.962 19.007 -20.403 1.00 70.44 255 THR A O 1
ATOM 2028 N N . TYR A 1 256 ? 19.348 18.092 -21.900 1.00 74.50 256 TYR A N 1
ATOM 2029 C CA . TYR A 1 256 ? 18.659 18.647 -23.066 1.00 74.50 256 TYR A CA 1
ATOM 2030 C C . TYR A 1 256 ? 17.188 18.207 -23.145 1.00 74.50 256 TYR A C 1
ATOM 2032 O O . TYR A 1 256 ? 16.297 19.033 -23.356 1.00 74.50 256 TYR A O 1
ATOM 2040 N N . MET A 1 257 ? 16.908 16.916 -22.934 1.00 69.44 257 MET A N 1
ATOM 2041 C CA . MET A 1 257 ? 15.541 16.391 -22.896 1.00 69.44 257 MET A CA 1
ATOM 2042 C C . MET A 1 257 ? 14.734 17.012 -21.752 1.00 69.44 257 MET A C 1
ATOM 2044 O O . MET A 1 257 ? 13.592 17.412 -21.964 1.00 69.44 257 MET A O 1
ATOM 2048 N N . ALA A 1 258 ? 15.319 17.121 -20.560 1.00 66.00 258 ALA A N 1
ATOM 2049 C CA . ALA A 1 258 ? 14.676 17.696 -19.387 1.00 66.00 258 ALA A CA 1
ATOM 2050 C C . ALA A 1 258 ? 14.388 19.192 -19.568 1.00 66.00 258 ALA A C 1
ATOM 2052 O O . ALA A 1 258 ? 13.271 19.616 -19.286 1.00 66.00 258 ALA A O 1
ATOM 2053 N N . ASP A 1 259 ? 15.335 19.970 -20.094 1.00 71.06 259 ASP A N 1
ATOM 2054 C CA . ASP A 1 259 ? 15.162 21.399 -20.370 1.00 71.06 259 ASP A CA 1
ATOM 2055 C C . ASP A 1 259 ? 14.061 21.632 -21.413 1.00 71.06 259 ASP A C 1
ATOM 2057 O O . ASP A 1 259 ? 13.186 22.479 -21.225 1.00 71.06 259 ASP A O 1
ATOM 2061 N N . THR A 1 260 ? 14.039 20.819 -22.474 1.00 66.19 260 THR A N 1
ATOM 2062 C CA . THR A 1 260 ? 13.017 20.903 -23.530 1.00 66.19 260 THR A CA 1
ATOM 2063 C C . THR A 1 260 ? 11.621 20.560 -22.999 1.00 66.19 260 THR A C 1
ATOM 2065 O O . THR A 1 260 ? 10.650 21.255 -23.293 1.00 66.19 260 THR A O 1
ATOM 2068 N N . LEU A 1 261 ? 11.511 19.523 -22.163 1.00 65.56 261 LEU A N 1
ATOM 2069 C CA . LEU A 1 261 ? 10.249 19.125 -21.531 1.00 65.56 261 LEU A CA 1
ATOM 2070 C C . LEU A 1 261 ? 9.784 20.129 -20.473 1.00 65.56 261 LEU A C 1
ATOM 2072 O O . LEU A 1 261 ? 8.590 20.391 -20.354 1.00 65.56 261 LEU A O 1
ATOM 2076 N N . ARG A 1 262 ? 10.716 20.715 -19.717 1.00 64.75 262 ARG A N 1
ATOM 2077 C CA . ARG A 1 262 ? 10.422 21.711 -18.684 1.00 64.75 262 ARG A CA 1
ATOM 2078 C C . ARG A 1 262 ? 9.857 22.997 -19.284 1.00 64.75 262 ARG A C 1
ATOM 2080 O O . ARG A 1 262 ? 8.938 23.561 -18.697 1.00 64.75 262 ARG A O 1
ATOM 2087 N N . LEU A 1 263 ? 10.343 23.421 -20.452 1.00 57.00 263 LEU A N 1
ATOM 2088 C CA . LEU A 1 263 ? 9.770 24.548 -21.197 1.00 57.00 263 LEU A CA 1
ATOM 2089 C C . LEU A 1 263 ? 8.315 24.277 -21.629 1.00 57.00 263 LEU A C 1
ATOM 2091 O O . LEU A 1 263 ? 7.484 25.183 -21.574 1.00 57.00 263 LEU A O 1
ATOM 2095 N N . GLY A 1 264 ? 7.983 23.030 -21.985 1.00 56.44 264 GLY A N 1
ATOM 2096 C CA . GLY A 1 264 ? 6.606 22.609 -22.279 1.00 56.44 264 GLY A CA 1
ATOM 2097 C C . GLY A 1 264 ? 5.712 22.497 -21.033 1.00 56.44 264 GLY A C 1
ATOM 2098 O O . GLY A 1 264 ? 4.564 22.945 -21.045 1.00 56.44 264 GLY A O 1
ATOM 2099 N N . ASP A 1 265 ? 6.234 21.951 -19.930 1.00 55.66 265 ASP A N 1
ATOM 2100 C CA . ASP A 1 265 ? 5.486 21.761 -18.678 1.00 55.66 265 ASP A CA 1
ATOM 2101 C C . ASP A 1 265 ? 5.311 23.081 -17.880 1.00 55.66 265 ASP A C 1
ATOM 2103 O O . ASP A 1 265 ? 4.298 23.233 -17.197 1.00 55.66 265 ASP A O 1
ATOM 2107 N N . GLU A 1 266 ? 6.208 24.078 -17.982 1.00 54.12 266 GLU A N 1
ATOM 2108 C CA . GLU A 1 266 ? 6.008 25.434 -17.411 1.00 54.12 266 GLU A CA 1
ATOM 2109 C C . GLU A 1 266 ? 4.793 26.150 -18.032 1.00 54.12 266 GLU A C 1
ATOM 2111 O O . GLU A 1 266 ? 4.055 26.841 -17.326 1.00 54.12 266 GLU A O 1
ATOM 2116 N N . TYR A 1 267 ? 4.503 25.903 -19.314 1.00 44.53 267 TYR A N 1
ATOM 2117 C CA . TYR A 1 267 ? 3.275 26.370 -19.967 1.00 44.53 267 TYR A CA 1
ATOM 2118 C C . TYR A 1 267 ? 2.011 25.723 -19.373 1.00 44.53 267 TYR A C 1
ATOM 2120 O O . TYR A 1 267 ? 0.969 26.371 -19.269 1.00 44.53 267 TYR A O 1
ATOM 2128 N N . ARG A 1 268 ? 2.108 24.465 -18.920 1.00 45.22 268 ARG A N 1
ATOM 2129 C CA . ARG A 1 268 ? 0.998 23.690 -18.339 1.00 45.22 268 ARG A CA 1
ATOM 2130 C C . ARG A 1 268 ? 0.831 23.906 -16.833 1.00 45.22 268 ARG A C 1
ATOM 2132 O O . ARG A 1 268 ? -0.290 23.852 -16.334 1.00 45.22 268 ARG A O 1
ATOM 2139 N N . LYS A 1 269 ? 1.907 24.230 -16.107 1.00 46.25 269 LYS A N 1
ATOM 2140 C CA . LYS A 1 269 ? 1.867 24.644 -14.689 1.00 46.25 269 LYS A CA 1
ATOM 2141 C C . LYS A 1 269 ? 1.066 25.931 -14.466 1.00 46.25 269 LYS A C 1
ATOM 2143 O O . LYS A 1 269 ? 0.526 26.116 -13.381 1.00 46.25 269 LYS A O 1
ATOM 2148 N N . ASN A 1 270 ? 0.906 26.765 -15.496 1.00 42.38 270 ASN A N 1
ATOM 2149 C CA . ASN A 1 270 ? -0.035 27.892 -15.482 1.00 42.38 270 ASN A CA 1
ATOM 2150 C C . ASN A 1 270 ? -1.514 27.467 -15.625 1.00 42.38 270 ASN A C 1
ATOM 2152 O O . ASN A 1 270 ? -2.402 28.312 -15.532 1.00 42.38 270 ASN A O 1
ATOM 2156 N N . GLN A 1 271 ? -1.789 26.172 -15.819 1.00 38.62 271 GLN A N 1
ATOM 2157 C CA . GLN A 1 271 ? -3.129 25.585 -15.903 1.00 38.62 271 GLN A CA 1
ATOM 2158 C C . GLN A 1 271 ? -3.402 24.518 -14.828 1.00 38.62 271 GLN A C 1
ATOM 2160 O O . GLN A 1 271 ? -4.551 24.360 -14.430 1.00 38.62 271 GLN A O 1
ATOM 2165 N N . VAL A 1 272 ? -2.379 23.833 -14.304 1.00 38.94 272 VAL A N 1
ATOM 2166 C CA . VAL A 1 272 ? -2.506 22.894 -13.176 1.00 38.94 272 VAL A CA 1
ATOM 2167 C C . VAL A 1 272 ? -1.301 23.056 -12.248 1.00 38.94 272 VAL A C 1
ATOM 2169 O O . VAL A 1 272 ? -0.207 22.546 -12.490 1.00 38.94 272 VAL A O 1
ATOM 2172 N N . VAL A 1 273 ? -1.502 23.806 -11.168 1.00 35.72 273 VAL A N 1
ATOM 2173 C CA . VAL A 1 273 ? -0.616 23.803 -9.999 1.00 35.72 273 VAL A CA 1
ATOM 2174 C C . VAL A 1 273 ? -0.876 22.489 -9.279 1.00 35.72 273 VAL A C 1
ATOM 2176 O O . VAL A 1 273 ? -2.020 22.303 -8.924 1.00 35.72 273 VAL A O 1
ATOM 2179 N N . TYR A 1 274 ? 0.115 21.606 -9.105 1.00 38.34 274 TYR A N 1
ATOM 2180 C CA . TYR A 1 274 ? 0.366 20.783 -7.901 1.00 38.34 274 TYR A CA 1
ATOM 2181 C C . TYR A 1 274 ? 1.496 19.777 -8.184 1.00 38.34 274 TYR A C 1
ATOM 2183 O O . TYR A 1 274 ? 1.267 18.679 -8.664 1.00 38.34 274 TYR A O 1
ATOM 2191 N N . GLU A 1 275 ? 2.732 20.139 -7.849 1.00 40.75 275 GLU A N 1
ATOM 2192 C CA . GLU A 1 275 ? 3.751 19.198 -7.363 1.00 40.75 275 GLU A CA 1
ATOM 2193 C C . GLU A 1 275 ? 4.880 20.029 -6.735 1.00 40.75 275 GLU A C 1
ATOM 2195 O O . GLU A 1 275 ? 5.146 21.147 -7.170 1.00 40.75 275 GLU A O 1
ATOM 2200 N N . THR A 1 276 ? 5.553 19.470 -5.729 1.00 37.56 276 THR A N 1
ATOM 2201 C CA . THR A 1 276 ? 6.711 20.013 -4.984 1.00 37.56 276 THR A CA 1
ATOM 2202 C C . THR A 1 276 ? 6.451 21.034 -3.861 1.00 37.56 276 THR A C 1
ATOM 2204 O O . THR A 1 276 ? 6.821 22.200 -3.928 1.00 37.56 276 THR A O 1
ATOM 2207 N N . GLN A 1 277 ? 5.976 20.529 -2.719 1.00 34.31 277 GLN A N 1
ATOM 2208 C CA . GLN A 1 277 ? 6.469 20.972 -1.408 1.00 34.31 277 GLN A CA 1
ATOM 2209 C C . GLN A 1 277 ? 7.035 19.760 -0.653 1.00 34.31 277 GLN A C 1
ATOM 2211 O O . GLN A 1 277 ? 6.439 19.249 0.284 1.00 34.31 277 GLN A O 1
ATOM 2216 N N . TYR A 1 278 ? 8.194 19.269 -1.093 1.00 36.66 278 TYR A N 1
ATOM 2217 C CA . TYR A 1 278 ? 9.035 18.378 -0.293 1.00 36.66 278 TYR A CA 1
ATOM 2218 C C . TYR A 1 278 ? 10.487 18.815 -0.460 1.00 36.66 278 TYR A C 1
ATOM 2220 O O . TYR A 1 278 ? 10.939 19.078 -1.575 1.00 36.66 278 TYR A O 1
ATOM 2228 N N . HIS A 1 279 ? 11.160 18.981 0.678 1.00 35.41 279 HIS A N 1
ATOM 2229 C CA . HIS A 1 279 ? 12.487 19.566 0.817 1.00 35.41 279 HIS A CA 1
ATOM 2230 C C . HIS A 1 279 ? 13.513 18.991 -0.167 1.00 35.41 279 HIS A C 1
ATOM 2232 O O . HIS A 1 279 ? 13.622 17.782 -0.345 1.00 35.41 279 HIS A O 1
ATOM 2238 N N . ASN A 1 280 ? 14.277 19.906 -0.760 1.00 40.50 280 ASN A N 1
ATOM 2239 C CA . ASN A 1 280 ? 15.420 19.666 -1.626 1.00 40.50 280 ASN A CA 1
ATOM 2240 C C . ASN A 1 280 ? 16.709 19.630 -0.784 1.00 40.50 280 ASN A C 1
ATOM 2242 O O . ASN A 1 280 ? 17.152 20.694 -0.342 1.00 40.50 280 ASN A O 1
ATOM 2246 N N . PRO A 1 281 ? 17.331 18.463 -0.564 1.00 41.09 281 PRO A N 1
ATOM 2247 C CA . PRO A 1 281 ? 18.774 18.365 -0.517 1.00 41.09 281 PRO A CA 1
ATOM 2248 C C . PRO A 1 281 ? 19.280 17.970 -1.912 1.00 41.09 281 PRO A C 1
ATOM 2250 O O . PRO A 1 281 ? 18.757 17.059 -2.551 1.00 41.09 281 PRO A O 1
ATOM 2253 N N . LEU A 1 282 ? 20.292 18.698 -2.384 1.00 40.41 282 LEU A N 1
ATOM 2254 C CA . LEU A 1 282 ? 21.093 18.336 -3.551 1.00 40.41 282 LEU A CA 1
ATOM 2255 C C . LEU A 1 282 ? 21.566 16.882 -3.379 1.00 40.41 282 LEU A C 1
ATOM 2257 O O . LEU A 1 282 ? 22.217 16.586 -2.380 1.00 40.41 282 LEU A O 1
ATOM 2261 N N . TYR A 1 283 ? 21.227 16.027 -4.351 1.00 46.88 283 TYR A N 1
ATOM 2262 C CA . TYR A 1 283 ? 21.323 14.558 -4.341 1.00 46.88 283 TYR A CA 1
ATOM 2263 C C . TYR A 1 283 ? 20.368 13.850 -3.357 1.00 46.88 283 TYR A C 1
ATOM 2265 O O . TYR A 1 283 ? 20.311 14.215 -2.180 1.00 46.88 283 TYR A O 1
ATOM 2273 N N . PRO A 1 284 ? 19.643 12.782 -3.767 1.00 49.44 284 PRO A N 1
ATOM 2274 C CA . PRO A 1 284 ? 19.200 11.817 -2.771 1.00 49.44 284 PRO A CA 1
ATOM 2275 C C . PRO A 1 284 ? 20.470 11.311 -2.089 1.00 49.44 284 PRO A C 1
ATOM 2277 O O . PRO A 1 284 ? 21.384 10.838 -2.761 1.00 49.44 284 PRO A O 1
ATOM 2280 N N . ALA A 1 285 ? 20.560 11.493 -0.771 1.00 55.78 285 ALA A N 1
ATOM 2281 C CA . ALA A 1 285 ? 21.621 10.873 0.005 1.00 55.78 285 ALA A CA 1
ATOM 2282 C C . ALA A 1 285 ? 21.685 9.393 -0.395 1.00 55.78 285 ALA A C 1
ATOM 2284 O O . ALA A 1 285 ? 20.625 8.757 -0.453 1.00 55.78 285 ALA A O 1
ATOM 2285 N N . ASP A 1 286 ? 22.888 8.878 -0.687 1.00 60.56 286 ASP A N 1
ATOM 2286 C CA . ASP A 1 286 ? 23.118 7.435 -0.831 1.00 60.56 286 ASP A CA 1
ATOM 2287 C C . ASP A 1 286 ? 22.297 6.726 0.246 1.00 60.56 286 ASP A C 1
ATOM 2289 O O . ASP A 1 286 ? 22.312 7.210 1.379 1.00 60.56 286 ASP A O 1
ATOM 2293 N N . PRO A 1 287 ? 21.526 5.671 -0.067 1.00 63.97 287 PRO A N 1
ATOM 2294 C CA . PRO A 1 287 ? 20.614 5.075 0.900 1.00 63.97 287 PRO A CA 1
ATOM 2295 C C . PRO A 1 287 ? 21.381 4.742 2.189 1.00 63.97 287 PRO A C 1
ATOM 2297 O O . PRO A 1 287 ? 22.231 3.857 2.213 1.00 63.97 287 PRO A O 1
ATOM 2300 N N . GLN A 1 288 ? 21.127 5.515 3.250 1.00 74.94 288 GLN A N 1
ATOM 2301 C CA . GLN A 1 288 ? 21.976 5.534 4.446 1.00 74.94 288 GLN A CA 1
ATOM 2302 C C . GLN A 1 288 ? 21.529 4.494 5.466 1.00 74.94 288 GLN A C 1
ATOM 2304 O O . GLN A 1 288 ? 22.316 4.078 6.316 1.00 74.94 288 GLN A O 1
ATOM 2309 N N . SER A 1 289 ? 20.263 4.072 5.402 1.00 85.62 289 SER A N 1
ATOM 2310 C CA . SER A 1 289 ? 19.743 3.010 6.253 1.00 85.62 289 SER A CA 1
ATOM 2311 C C . SER A 1 289 ? 19.662 1.675 5.502 1.00 85.62 289 SER A C 1
ATOM 2313 O O . SER A 1 289 ? 19.367 1.656 4.302 1.00 85.62 289 SER A O 1
ATOM 2315 N N . PRO A 1 290 ? 19.830 0.535 6.201 1.00 86.56 290 PRO A N 1
ATOM 2316 C CA . PRO A 1 290 ? 19.590 -0.790 5.626 1.00 86.56 290 PRO A CA 1
ATOM 2317 C C . PRO A 1 290 ? 18.219 -0.918 4.944 1.00 86.56 290 PRO A C 1
ATOM 2319 O O . PRO A 1 290 ? 18.098 -1.564 3.909 1.00 86.56 290 PRO A O 1
ATOM 2322 N N . GLU A 1 291 ? 17.195 -0.250 5.482 1.00 86.81 291 GLU A N 1
ATOM 2323 C CA . GLU A 1 291 ? 15.849 -0.216 4.900 1.00 86.81 291 GLU A CA 1
ATOM 2324 C C . GLU A 1 291 ? 15.810 0.533 3.557 1.00 86.81 291 GLU A C 1
ATOM 2326 O O . GLU A 1 291 ? 15.149 0.100 2.614 1.00 86.81 291 GLU A O 1
ATOM 2331 N N . GLN A 1 292 ? 16.525 1.655 3.440 1.00 85.69 292 GLN A N 1
ATOM 2332 C CA . GLN A 1 292 ? 16.607 2.403 2.184 1.00 85.69 292 GLN A CA 1
ATOM 2333 C C . GLN A 1 292 ? 17.359 1.613 1.110 1.00 85.69 292 GLN A C 1
ATOM 2335 O O . GLN A 1 292 ? 16.941 1.632 -0.049 1.00 85.69 292 GLN A O 1
ATOM 2340 N N . ILE A 1 293 ? 18.421 0.897 1.492 1.00 86.62 293 ILE A N 1
ATOM 2341 C CA . ILE A 1 293 ? 19.180 0.031 0.581 1.00 86.62 293 ILE A CA 1
ATOM 2342 C C . ILE A 1 293 ? 18.287 -1.100 0.073 1.00 86.62 293 ILE A C 1
ATOM 2344 O O . ILE A 1 293 ? 18.219 -1.340 -1.130 1.00 86.62 293 ILE A O 1
ATOM 2348 N N . GLU A 1 294 ? 17.546 -1.748 0.974 1.00 89.94 294 GLU A N 1
ATOM 2349 C CA . GLU A 1 294 ? 16.587 -2.794 0.623 1.00 89.94 294 GLU A CA 1
ATOM 2350 C C . GLU A 1 294 ? 15.519 -2.280 -0.353 1.00 89.94 294 GLU A C 1
ATOM 2352 O O . GLU A 1 294 ? 15.240 -2.910 -1.372 1.00 89.94 294 GLU A O 1
ATOM 2357 N N . LYS A 1 295 ? 14.962 -1.090 -0.092 1.00 90.94 295 LYS A N 1
ATOM 2358 C CA . LYS A 1 295 ? 13.989 -0.442 -0.983 1.00 90.94 295 LYS A CA 1
ATOM 2359 C C . LYS A 1 295 ? 14.589 -0.105 -2.352 1.00 90.94 295 LYS A C 1
ATOM 2361 O O . LYS A 1 295 ? 13.912 -0.278 -3.363 1.00 90.94 295 LYS A O 1
ATOM 2366 N N . ALA A 1 296 ? 15.835 0.366 -2.415 1.00 91.19 296 ALA A N 1
ATOM 2367 C CA . ALA A 1 296 ? 16.523 0.617 -3.683 1.00 91.19 296 ALA A CA 1
ATOM 2368 C C . ALA A 1 296 ? 16.752 -0.689 -4.460 1.00 91.19 296 ALA A C 1
ATOM 2370 O O . ALA A 1 296 ? 16.394 -0.769 -5.636 1.00 91.19 296 ALA A O 1
ATOM 2371 N N . ARG A 1 297 ? 17.239 -1.738 -3.785 1.00 92.81 297 ARG A N 1
ATOM 2372 C CA . ARG A 1 297 ? 17.404 -3.074 -4.368 1.00 92.81 297 ARG A CA 1
ATOM 2373 C C . ARG A 1 297 ? 16.090 -3.595 -4.938 1.00 92.81 297 ARG A C 1
ATOM 2375 O O . ARG A 1 297 ? 16.045 -3.983 -6.098 1.00 92.81 297 ARG A O 1
ATOM 2382 N N . ASN A 1 298 ? 15.005 -3.550 -4.168 1.00 94.94 298 ASN A N 1
ATOM 2383 C CA . ASN A 1 298 ? 13.726 -4.082 -4.630 1.00 94.94 298 ASN A CA 1
ATOM 2384 C C . ASN A 1 298 ? 13.160 -3.298 -5.823 1.00 94.94 298 ASN A C 1
ATOM 2386 O O . ASN A 1 298 ? 12.607 -3.911 -6.731 1.00 94.94 298 ASN A O 1
ATOM 2390 N N . ARG A 1 299 ? 13.368 -1.976 -5.908 1.00 95.50 299 ARG A N 1
ATOM 2391 C CA . ARG A 1 299 ? 13.012 -1.199 -7.112 1.00 95.50 299 ARG A CA 1
ATOM 2392 C C . ARG A 1 299 ? 13.843 -1.592 -8.333 1.00 95.50 299 ARG A C 1
ATOM 2394 O O . ARG A 1 299 ? 13.284 -1.700 -9.422 1.00 95.50 299 ARG A O 1
ATOM 2401 N N . ALA A 1 300 ? 15.147 -1.821 -8.166 1.00 95.81 300 ALA A N 1
ATOM 2402 C CA . ALA A 1 300 ? 16.011 -2.301 -9.245 1.00 95.81 300 ALA A CA 1
ATOM 2403 C C . ALA A 1 300 ? 15.553 -3.679 -9.744 1.00 95.81 300 ALA A C 1
ATOM 2405 O O . ALA A 1 300 ? 15.396 -3.881 -10.947 1.00 95.81 300 ALA A O 1
ATOM 2406 N N . GLU A 1 301 ? 15.263 -4.597 -8.824 1.00 96.75 301 GLU A N 1
ATOM 2407 C CA . GLU A 1 301 ? 14.775 -5.935 -9.157 1.00 96.75 301 GLU A CA 1
ATOM 2408 C C . GLU A 1 301 ? 13.372 -5.913 -9.777 1.00 96.75 301 GLU A C 1
ATOM 2410 O O . GLU A 1 301 ? 13.095 -6.702 -10.675 1.00 96.75 301 GLU A O 1
ATOM 2415 N N . VAL A 1 302 ? 12.494 -4.981 -9.382 1.00 97.44 302 VAL A N 1
ATOM 2416 C CA . VAL A 1 302 ? 11.207 -4.765 -10.066 1.00 97.44 302 VAL A CA 1
ATOM 2417 C C . VAL A 1 302 ? 11.431 -4.364 -11.524 1.00 97.44 302 VAL A C 1
ATOM 2419 O O . VAL A 1 302 ? 10.771 -4.911 -12.401 1.00 97.44 302 VAL A O 1
ATOM 2422 N N . LEU A 1 303 ? 12.365 -3.452 -11.814 1.00 96.94 303 LEU A N 1
ATOM 2423 C CA . LEU A 1 303 ? 12.659 -3.061 -13.196 1.00 96.94 303 LEU A CA 1
ATOM 2424 C C . LEU A 1 303 ? 13.173 -4.240 -14.030 1.00 96.94 303 LEU A C 1
ATOM 2426 O O . LEU A 1 303 ? 12.651 -4.479 -15.121 1.00 96.94 303 LEU A O 1
ATOM 2430 N N . LYS A 1 304 ? 14.143 -4.995 -13.501 1.00 96.62 304 LYS A N 1
ATOM 2431 C CA . LYS A 1 304 ? 14.666 -6.204 -14.155 1.00 96.62 304 LYS A CA 1
ATOM 2432 C C . LYS A 1 304 ? 13.556 -7.219 -14.390 1.00 96.62 304 LYS A C 1
ATOM 2434 O O . LYS A 1 304 ? 13.369 -7.662 -15.514 1.00 96.62 304 LYS A O 1
ATOM 2439 N N . PHE A 1 305 ? 12.742 -7.499 -13.374 1.00 97.31 305 PHE A N 1
ATOM 2440 C CA . PHE A 1 305 ? 11.599 -8.398 -13.492 1.00 97.31 305 PHE A CA 1
ATOM 2441 C C . PHE A 1 305 ? 10.642 -7.979 -14.616 1.00 97.31 305 PHE A C 1
ATOM 2443 O O . PHE A 1 305 ? 10.242 -8.816 -15.422 1.00 97.31 305 PHE A O 1
ATOM 2450 N N . LEU A 1 306 ? 10.291 -6.692 -14.707 1.00 96.44 306 LEU A N 1
ATOM 2451 C CA . LEU A 1 306 ? 9.368 -6.194 -15.729 1.00 96.44 306 LEU A CA 1
ATOM 2452 C C . LEU A 1 306 ? 9.904 -6.388 -17.156 1.00 96.44 306 LEU A C 1
ATOM 2454 O O . LEU A 1 306 ? 9.152 -6.814 -18.030 1.00 96.44 306 LEU A O 1
ATOM 2458 N N . ILE A 1 307 ? 11.179 -6.086 -17.407 1.00 96.12 307 ILE A N 1
ATOM 2459 C CA . ILE A 1 307 ? 11.761 -6.190 -18.756 1.00 96.12 307 ILE A CA 1
ATOM 2460 C C . ILE A 1 307 ? 12.169 -7.633 -19.078 1.00 96.12 307 ILE A C 1
ATOM 2462 O O . ILE A 1 307 ? 11.829 -8.153 -20.137 1.00 96.12 307 ILE A O 1
ATOM 2466 N N . GLU A 1 308 ? 12.882 -8.295 -18.171 1.00 95.44 308 GLU A N 1
ATOM 2467 C CA . GLU A 1 308 ? 13.562 -9.567 -18.433 1.00 95.44 308 GLU A CA 1
ATOM 2468 C C . GLU A 1 308 ? 12.645 -10.775 -18.216 1.00 95.44 308 GLU A C 1
ATOM 2470 O O . GLU A 1 308 ? 12.628 -11.694 -19.033 1.00 95.44 308 GLU A O 1
ATOM 2475 N N . GLU A 1 309 ? 11.852 -10.794 -17.142 1.00 95.06 309 GLU A N 1
ATOM 2476 C CA . GLU A 1 309 ? 10.959 -11.925 -16.853 1.00 95.06 309 GLU A CA 1
ATOM 2477 C C . GLU A 1 309 ? 9.573 -11.714 -17.480 1.00 95.06 309 GLU A C 1
ATOM 2479 O O . GLU A 1 309 ? 9.014 -12.622 -18.097 1.00 95.06 309 GLU A O 1
ATOM 2484 N N . ALA A 1 310 ? 9.017 -10.509 -17.351 1.00 94.25 310 ALA A N 1
ATOM 2485 C CA . ALA A 1 310 ? 7.674 -10.192 -17.818 1.00 94.25 310 ALA A CA 1
ATOM 2486 C C . ALA A 1 310 ? 7.612 -9.644 -19.254 1.00 94.25 310 ALA A C 1
ATOM 2488 O O . ALA A 1 310 ? 6.512 -9.450 -19.778 1.00 94.25 310 ALA A O 1
ATOM 2489 N N . GLN A 1 311 ? 8.770 -9.446 -19.897 1.00 95.31 311 GLN A N 1
ATOM 2490 C CA . GLN A 1 311 ? 8.898 -9.098 -21.318 1.00 95.31 311 GLN A CA 1
ATOM 2491 C C . GLN A 1 311 ? 8.145 -7.812 -21.698 1.00 95.31 311 GLN A C 1
ATOM 2493 O O . GLN A 1 311 ? 7.584 -7.696 -22.791 1.00 95.31 311 GLN A O 1
ATOM 2498 N N . VAL A 1 312 ? 8.103 -6.835 -20.786 1.00 94.06 312 VAL A N 1
ATOM 2499 C CA . VAL A 1 312 ? 7.526 -5.518 -21.066 1.00 94.06 312 VAL A CA 1
ATOM 2500 C C . VAL A 1 312 ? 8.491 -4.736 -21.945 1.00 94.06 312 VAL A C 1
ATOM 2502 O O . VAL A 1 312 ? 9.624 -4.479 -21.550 1.00 94.06 312 VAL A O 1
ATOM 2505 N N . ASP A 1 313 ? 8.025 -4.328 -23.123 1.00 94.69 313 ASP A N 1
ATOM 2506 C CA . ASP A 1 313 ? 8.813 -3.555 -24.081 1.00 94.69 313 ASP A CA 1
ATOM 2507 C C . ASP A 1 313 ? 9.138 -2.150 -23.525 1.00 94.69 313 ASP A C 1
ATOM 2509 O O . ASP A 1 313 ? 8.230 -1.323 -23.367 1.00 94.69 313 ASP A O 1
ATOM 2513 N N . PRO A 1 314 ? 10.419 -1.838 -23.251 1.00 93.88 314 PRO A N 1
ATOM 2514 C CA . PRO A 1 314 ? 10.811 -0.565 -22.657 1.00 93.88 314 PRO A CA 1
ATOM 2515 C C . PRO A 1 314 ? 10.809 0.609 -23.641 1.00 93.88 314 PRO A C 1
ATOM 2517 O O . PRO A 1 314 ? 11.044 1.748 -23.231 1.00 93.88 314 PRO A O 1
ATOM 2520 N N . SER A 1 315 ? 10.542 0.359 -24.926 1.00 92.12 315 SER A N 1
ATOM 2521 C CA . SER A 1 315 ? 10.349 1.402 -25.934 1.00 92.12 315 SER A CA 1
ATOM 2522 C C . SER A 1 315 ? 8.902 1.899 -26.012 1.00 92.12 315 SER A C 1
ATOM 2524 O O . SER A 1 315 ? 8.661 2.978 -26.554 1.00 92.12 315 SER A O 1
ATOM 2526 N N . GLN A 1 316 ? 7.941 1.157 -25.447 1.00 88.62 316 GLN A N 1
ATOM 2527 C CA . GLN A 1 316 ? 6.532 1.537 -25.497 1.00 88.62 316 GLN A CA 1
ATOM 2528 C C . GLN A 1 316 ? 6.233 2.732 -24.601 1.00 88.62 316 GLN A C 1
ATOM 2530 O O . GLN A 1 316 ? 6.792 2.909 -23.519 1.00 88.62 316 GLN A O 1
ATOM 2535 N N . THR A 1 317 ? 5.308 3.563 -25.062 1.00 84.56 317 THR A N 1
ATOM 2536 C CA . THR A 1 317 ? 4.883 4.750 -24.337 1.00 84.56 317 THR A CA 1
ATOM 2537 C C . THR A 1 317 ? 3.795 4.413 -23.320 1.00 84.56 317 THR A C 1
ATOM 2539 O O . THR A 1 317 ? 2.877 3.638 -23.587 1.00 84.56 317 THR A O 1
ATOM 2542 N N . GLY A 1 318 ? 3.914 4.992 -22.126 1.00 80.94 318 GLY A N 1
ATOM 2543 C CA . GLY A 1 318 ? 2.914 4.914 -21.067 1.00 80.94 318 GLY A CA 1
ATOM 2544 C C . GLY A 1 318 ? 2.020 6.155 -21.038 1.00 80.94 318 GLY A C 1
ATOM 2545 O O . GLY A 1 318 ? 1.506 6.609 -22.062 1.00 80.94 318 GLY A O 1
ATOM 2546 N N . TYR A 1 319 ? 1.836 6.721 -19.842 1.00 71.44 319 TYR A N 1
ATOM 2547 C CA . TYR A 1 319 ? 1.038 7.935 -19.647 1.00 71.44 319 TYR A CA 1
ATOM 2548 C C . TYR A 1 319 ? 1.622 9.124 -20.430 1.00 71.44 319 TYR A C 1
ATOM 2550 O O . TYR A 1 319 ?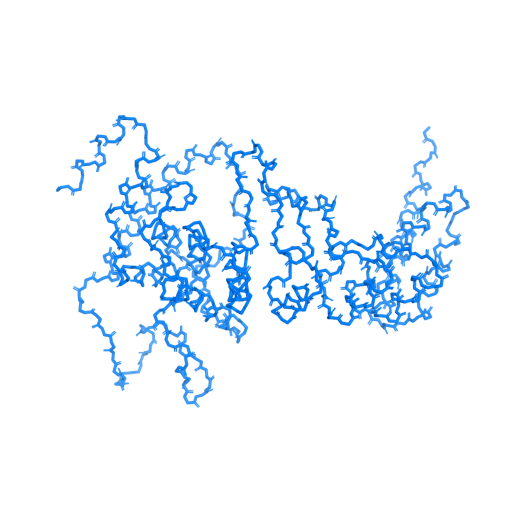 2.839 9.257 -20.569 1.00 71.44 319 TYR A O 1
ATOM 2558 N N . LEU A 1 320 ? 0.745 9.982 -20.969 1.00 71.88 320 LEU A N 1
ATOM 2559 C CA . LEU A 1 320 ? 1.111 11.147 -21.797 1.00 71.88 320 LEU A CA 1
ATOM 2560 C C . LEU A 1 320 ? 1.980 10.805 -23.015 1.00 71.88 320 LEU A C 1
ATOM 2562 O O . LEU A 1 320 ? 2.735 11.652 -23.493 1.00 71.88 320 LEU A O 1
ATOM 2566 N N . ALA A 1 321 ? 1.895 9.557 -23.483 1.00 77.31 321 ALA A N 1
ATOM 2567 C CA . ALA A 1 321 ? 2.713 9.024 -24.559 1.00 77.31 321 ALA A CA 1
ATOM 2568 C C . ALA A 1 321 ? 4.229 9.228 -24.343 1.00 77.31 321 ALA A C 1
ATOM 2570 O O . ALA A 1 321 ? 4.991 9.424 -25.291 1.00 77.31 321 ALA A O 1
ATOM 2571 N N . ARG A 1 322 ? 4.676 9.171 -23.082 1.00 82.75 322 ARG A N 1
ATOM 2572 C CA . ARG A 1 322 ? 6.093 9.231 -22.711 1.00 82.75 322 ARG A CA 1
ATOM 2573 C C . ARG A 1 322 ? 6.651 7.815 -22.553 1.00 82.75 322 ARG A C 1
ATOM 2575 O O . ARG A 1 322 ? 6.009 6.959 -21.947 1.00 82.75 322 ARG A O 1
ATOM 2582 N N . THR A 1 323 ? 7.841 7.559 -23.090 1.00 89.50 323 THR A N 1
ATOM 2583 C CA . THR A 1 323 ? 8.580 6.308 -22.870 1.00 89.50 323 THR A CA 1
ATOM 2584 C C . THR A 1 323 ? 9.187 6.276 -21.459 1.00 89.50 323 THR A C 1
ATOM 2586 O O . THR A 1 323 ? 9.408 7.332 -20.854 1.00 89.50 323 THR A O 1
ATOM 2589 N N . PRO A 1 324 ? 9.517 5.091 -20.920 1.00 92.25 324 PRO A N 1
ATOM 2590 C CA . PRO A 1 324 ? 10.261 4.962 -19.669 1.00 92.25 324 PRO A CA 1
ATOM 2591 C C . PRO A 1 324 ? 11.549 5.803 -19.632 1.00 92.25 324 PRO A C 1
ATOM 2593 O O . PRO A 1 324 ? 11.829 6.451 -18.626 1.00 92.25 324 PRO A O 1
ATOM 2596 N N . LEU A 1 325 ? 12.293 5.885 -20.741 1.00 91.81 325 LEU A N 1
ATOM 2597 C CA . LEU A 1 325 ? 13.533 6.666 -20.812 1.00 91.81 325 LEU A CA 1
ATOM 2598 C C . LEU A 1 325 ? 13.307 8.171 -20.594 1.00 91.81 325 LEU A C 1
ATOM 2600 O O . LEU A 1 325 ? 14.126 8.816 -19.941 1.00 91.81 325 LEU A O 1
ATOM 2604 N N . ILE A 1 326 ? 12.182 8.725 -21.062 1.00 87.31 326 ILE A N 1
ATOM 2605 C CA . ILE A 1 326 ? 11.813 10.120 -20.772 1.00 87.31 326 ILE A CA 1
ATOM 2606 C C . ILE A 1 326 ? 11.603 10.316 -19.272 1.00 87.31 326 ILE A C 1
ATOM 2608 O O . ILE A 1 326 ? 12.080 11.300 -18.714 1.00 87.31 326 ILE A O 1
ATOM 2612 N N . TYR A 1 327 ? 10.910 9.390 -18.605 1.00 87.69 327 TYR A N 1
ATOM 2613 C CA . TYR A 1 327 ? 10.717 9.485 -17.159 1.00 87.69 327 TYR A CA 1
ATOM 2614 C C . TYR A 1 327 ? 12.052 9.431 -16.419 1.00 87.69 327 TYR A C 1
ATOM 2616 O O . TYR A 1 327 ? 12.280 10.272 -15.557 1.00 87.69 327 TYR A O 1
ATOM 2624 N N . ALA A 1 328 ? 12.963 8.530 -16.792 1.00 89.62 328 ALA A N 1
ATOM 2625 C CA . ALA A 1 328 ? 14.301 8.504 -16.202 1.00 89.62 328 ALA A CA 1
ATOM 2626 C C . ALA A 1 328 ? 15.050 9.833 -16.410 1.00 89.62 328 ALA A C 1
ATOM 2628 O O . ALA A 1 328 ? 15.651 10.360 -15.472 1.00 89.62 328 ALA A O 1
ATOM 2629 N N . ALA A 1 329 ? 14.938 10.421 -17.606 1.00 86.62 329 ALA A N 1
ATOM 2630 C CA . ALA A 1 329 ? 15.509 11.725 -17.926 1.00 86.62 329 ALA A CA 1
ATOM 2631 C C . ALA A 1 329 ? 14.945 12.853 -17.068 1.00 86.62 329 ALA A C 1
ATOM 2633 O O . ALA A 1 329 ? 15.714 13.651 -16.554 1.00 86.62 329 ALA A O 1
ATOM 2634 N N . MET A 1 330 ? 13.631 12.908 -16.845 1.00 83.88 330 MET A N 1
ATOM 2635 C CA . MET A 1 330 ? 13.005 13.952 -16.022 1.00 83.88 330 MET A CA 1
ATOM 2636 C C . MET A 1 330 ? 13.533 13.990 -14.579 1.00 83.88 330 MET A C 1
ATOM 2638 O O . MET A 1 330 ? 13.449 15.028 -13.926 1.00 83.88 330 MET A O 1
ATOM 2642 N N . TYR A 1 331 ? 14.081 12.878 -14.084 1.00 84.50 331 TYR A N 1
ATOM 2643 C CA . TYR A 1 331 ? 14.641 12.757 -12.738 1.00 84.50 331 TYR A CA 1
ATOM 2644 C C . TYR A 1 331 ? 16.170 12.633 -12.738 1.00 84.50 331 TYR A C 1
ATOM 2646 O O . TYR A 1 331 ? 16.736 12.122 -11.774 1.00 84.50 331 TYR A O 1
ATOM 2654 N N . TRP A 1 332 ? 16.862 13.104 -13.783 1.00 83.50 332 TRP A N 1
ATOM 2655 C CA . TRP A 1 332 ? 18.324 13.004 -13.891 1.00 83.50 332 TRP A CA 1
ATOM 2656 C C . TRP A 1 332 ? 19.057 13.577 -12.662 1.00 83.50 332 TRP A C 1
ATOM 2658 O O . TRP A 1 332 ? 19.938 12.909 -12.125 1.00 83.50 332 TRP A O 1
ATOM 2668 N N . GLU A 1 333 ? 18.615 14.728 -12.139 1.00 79.00 333 GLU A N 1
ATOM 2669 C CA . GLU A 1 333 ? 19.168 15.374 -10.929 1.00 79.00 333 GLU A CA 1
ATOM 2670 C C . GLU A 1 333 ? 18.955 14.562 -9.641 1.00 79.00 333 GLU A C 1
ATOM 2672 O O . GLU A 1 333 ? 19.611 14.805 -8.629 1.00 79.00 333 GLU A O 1
ATOM 2677 N N . ARG A 1 334 ? 18.018 13.606 -9.657 1.00 80.00 334 ARG A N 1
ATOM 2678 C CA . ARG A 1 334 ? 17.658 12.757 -8.512 1.00 80.00 334 ARG A CA 1
ATOM 2679 C C . ARG A 1 334 ? 18.178 11.327 -8.644 1.00 80.00 334 ARG A C 1
ATOM 2681 O O . ARG A 1 334 ? 17.719 10.446 -7.931 1.00 80.00 334 ARG A O 1
ATOM 2688 N N . GLY A 1 335 ? 19.121 11.086 -9.554 1.00 82.62 335 GLY A N 1
ATOM 2689 C CA . GLY A 1 335 ? 19.657 9.749 -9.811 1.00 82.62 335 GLY A CA 1
ATOM 2690 C C . GLY A 1 335 ? 18.872 8.967 -10.866 1.00 82.62 335 GLY A C 1
ATOM 2691 O O . GLY A 1 335 ? 18.833 7.741 -10.843 1.00 82.62 335 GLY A O 1
ATOM 2692 N N . GLY A 1 336 ? 18.268 9.661 -11.833 1.00 88.25 336 GLY A N 1
ATOM 2693 C CA . GLY A 1 336 ? 17.715 9.037 -13.036 1.00 88.25 336 GLY A CA 1
ATOM 2694 C C . GLY A 1 336 ? 18.770 8.527 -14.022 1.00 88.25 336 GLY A C 1
ATOM 2695 O O . GLY A 1 336 ? 18.453 7.670 -14.844 1.00 88.25 336 GLY A O 1
ATOM 2696 N N . ILE A 1 337 ? 20.023 8.998 -13.925 1.00 88.69 337 ILE A N 1
ATOM 2697 C CA . ILE A 1 337 ? 21.118 8.627 -14.840 1.00 88.69 337 ILE A CA 1
ATOM 2698 C C . ILE A 1 337 ? 21.363 7.106 -14.865 1.00 88.69 337 ILE A C 1
ATOM 2700 O O . ILE A 1 337 ? 21.313 6.543 -15.958 1.00 88.69 337 ILE A O 1
ATOM 2704 N N . PRO A 1 338 ? 21.545 6.399 -13.728 1.00 91.00 338 PRO A N 1
ATOM 2705 C CA . PRO A 1 338 ? 21.737 4.948 -13.749 1.00 91.00 338 PRO A CA 1
ATOM 2706 C C . PRO A 1 338 ? 20.577 4.181 -14.395 1.00 91.00 338 PRO A C 1
ATOM 2708 O O . PRO A 1 338 ? 20.802 3.247 -15.164 1.00 91.00 338 PRO A O 1
ATOM 2711 N N . VAL A 1 339 ? 19.332 4.601 -14.139 1.00 93.50 339 VAL A N 1
ATOM 2712 C CA . VAL A 1 339 ? 18.139 3.984 -14.743 1.00 93.50 339 VAL A CA 1
ATOM 2713 C C . VAL A 1 339 ? 18.098 4.230 -16.252 1.00 93.50 339 VAL A C 1
ATOM 2715 O O . VAL A 1 339 ? 17.843 3.300 -17.012 1.00 93.50 339 VAL A O 1
ATOM 2718 N N . ALA A 1 340 ? 18.382 5.455 -16.702 1.00 91.81 340 ALA A N 1
ATOM 2719 C CA . ALA A 1 340 ? 18.444 5.791 -18.122 1.00 91.81 340 ALA A CA 1
ATOM 2720 C C . ALA A 1 340 ? 19.534 4.982 -18.839 1.00 91.81 340 ALA A C 1
ATOM 2722 O O . ALA A 1 340 ? 19.265 4.366 -19.871 1.00 91.81 340 ALA A O 1
ATOM 2723 N N . SER A 1 341 ? 20.741 4.938 -18.268 1.00 90.25 341 SER A N 1
ATOM 2724 C CA . SER A 1 341 ? 21.865 4.149 -18.777 1.00 90.25 341 SER A CA 1
ATOM 2725 C C . SER A 1 341 ? 21.506 2.673 -18.905 1.00 90.25 341 SER A C 1
ATOM 2727 O O . SER A 1 341 ? 21.754 2.075 -19.951 1.00 90.25 341 SER A O 1
ATOM 2729 N N . TRP A 1 342 ? 20.865 2.098 -17.886 1.00 94.88 342 TRP A N 1
ATOM 2730 C CA . TRP A 1 342 ? 20.380 0.722 -17.944 1.00 94.88 342 TRP A CA 1
ATOM 2731 C C . TRP A 1 342 ? 19.331 0.520 -19.048 1.00 94.88 342 TRP A C 1
ATOM 2733 O O . TRP A 1 342 ? 19.475 -0.401 -19.845 1.00 94.88 342 TRP A O 1
ATOM 2743 N N . LEU A 1 343 ? 18.335 1.404 -19.186 1.00 94.38 343 LEU A N 1
ATOM 2744 C CA . LEU A 1 343 ? 17.333 1.319 -20.263 1.00 94.38 343 LEU A CA 1
ATOM 2745 C C . LEU A 1 343 ? 17.968 1.361 -21.664 1.00 94.38 343 LEU A C 1
ATOM 2747 O O . LEU A 1 343 ? 17.550 0.621 -22.553 1.00 94.38 343 LEU A O 1
ATOM 2751 N N . MET A 1 344 ? 19.000 2.181 -21.873 1.00 93.00 344 MET A N 1
ATOM 2752 C CA . MET A 1 344 ? 19.732 2.207 -23.146 1.00 93.00 344 MET A CA 1
ATOM 2753 C C . MET A 1 344 ? 20.513 0.911 -23.398 1.00 93.00 344 MET A C 1
ATOM 2755 O O . MET A 1 344 ? 20.580 0.463 -24.542 1.00 93.00 344 MET A O 1
ATOM 2759 N N . GLN A 1 345 ? 21.044 0.259 -22.355 1.00 93.44 345 GLN A N 1
ATOM 2760 C CA . GLN A 1 345 ? 21.640 -1.081 -22.482 1.00 93.44 345 GLN A CA 1
ATOM 2761 C C . GLN A 1 345 ? 20.601 -2.147 -22.853 1.00 93.44 345 GLN A C 1
ATOM 2763 O O . GLN A 1 345 ? 20.935 -3.086 -23.571 1.00 93.44 345 GLN A O 1
ATOM 2768 N N . GLN A 1 346 ? 19.338 -1.964 -22.452 1.00 94.50 346 GLN A N 1
ATOM 2769 C CA . GLN A 1 346 ? 18.208 -2.789 -22.903 1.00 94.50 346 GLN A CA 1
ATOM 2770 C C . GLN A 1 346 ? 17.748 -2.460 -24.340 1.00 94.50 346 GLN A C 1
ATOM 2772 O O . GLN A 1 346 ? 16.748 -2.996 -24.810 1.00 94.50 346 GLN A O 1
ATOM 2777 N N . GLY A 1 347 ? 18.458 -1.580 -25.058 1.00 92.31 347 GLY A N 1
ATOM 2778 C CA . GLY A 1 347 ? 18.181 -1.245 -26.456 1.00 92.31 347 GLY A CA 1
ATOM 2779 C C . GLY A 1 347 ? 17.171 -0.114 -26.665 1.00 92.31 347 GLY A C 1
ATOM 2780 O O . GLY A 1 347 ? 16.765 0.127 -27.803 1.00 92.31 347 GLY A O 1
ATOM 2781 N N . VAL A 1 348 ? 16.768 0.607 -25.611 1.00 91.19 348 VAL A N 1
ATOM 2782 C CA . VAL A 1 348 ? 15.883 1.771 -25.766 1.00 91.19 348 VAL A CA 1
ATOM 2783 C C . VAL A 1 348 ? 16.627 2.890 -26.488 1.00 91.19 348 VAL A C 1
ATOM 2785 O O . VAL A 1 348 ? 17.635 3.402 -26.002 1.00 91.19 348 VAL A O 1
ATOM 2788 N N . ASN A 1 349 ? 16.108 3.302 -27.644 1.00 87.56 349 ASN A N 1
ATOM 2789 C CA . ASN A 1 349 ? 16.700 4.377 -28.427 1.00 87.56 349 ASN A CA 1
ATOM 2790 C C . ASN A 1 349 ? 16.267 5.758 -27.875 1.00 87.56 349 ASN A C 1
ATOM 2792 O O . ASN A 1 349 ? 15.069 6.060 -27.823 1.00 87.56 349 ASN A O 1
ATOM 2796 N N . PRO A 1 350 ? 17.212 6.634 -27.488 1.00 81.88 350 PRO A N 1
ATOM 2797 C CA . PRO A 1 350 ? 16.880 7.962 -26.979 1.00 81.88 350 PRO A CA 1
ATOM 2798 C C . PRO A 1 350 ? 16.246 8.892 -28.016 1.00 81.88 350 PRO A C 1
ATOM 2800 O O . PRO A 1 350 ? 15.419 9.730 -27.661 1.00 81.88 350 PRO A O 1
ATOM 2803 N N . PHE A 1 351 ? 16.570 8.733 -29.300 1.00 77.88 351 PHE A N 1
ATOM 2804 C CA . PHE A 1 351 ? 16.007 9.565 -30.363 1.00 77.88 351 PHE A CA 1
ATOM 2805 C C . PHE A 1 351 ? 14.529 9.265 -30.601 1.00 77.88 351 PHE A C 1
ATOM 2807 O O . PHE A 1 351 ? 13.736 10.189 -30.772 1.00 77.88 351 PHE A O 1
ATOM 2814 N N . THR A 1 352 ? 14.130 7.990 -30.578 1.00 75.00 352 THR A N 1
ATOM 2815 C CA . THR A 1 352 ? 12.712 7.623 -30.719 1.00 75.00 352 THR A CA 1
ATOM 2816 C C . THR A 1 352 ? 11.912 8.114 -29.522 1.00 75.00 352 THR A C 1
ATOM 2818 O O . THR A 1 352 ? 10.855 8.710 -29.706 1.00 75.00 352 THR A O 1
ATOM 2821 N N . ALA A 1 353 ? 12.468 7.978 -28.313 1.00 72.06 353 ALA A N 1
ATOM 2822 C CA . ALA A 1 353 ? 11.880 8.538 -27.102 1.00 72.06 353 ALA A CA 1
ATOM 2823 C C . ALA A 1 353 ? 11.669 10.058 -27.226 1.00 72.06 353 ALA A C 1
ATOM 2825 O O . ALA A 1 353 ? 10.576 10.555 -26.964 1.00 72.06 353 ALA A O 1
ATOM 2826 N N . PHE A 1 354 ? 12.678 10.796 -27.690 1.00 71.25 354 PHE A N 1
ATOM 2827 C CA . PHE A 1 354 ? 12.580 12.241 -27.891 1.00 71.25 354 PHE A CA 1
ATOM 2828 C C . PHE A 1 354 ? 11.521 12.633 -28.933 1.00 71.25 354 PHE A C 1
ATOM 2830 O O . PHE A 1 354 ? 10.706 13.523 -28.674 1.00 71.25 354 PHE A O 1
ATOM 2837 N N . ILE A 1 355 ? 11.504 11.961 -30.090 1.00 70.69 355 ILE A N 1
ATOM 2838 C CA . ILE A 1 355 ? 10.534 12.216 -31.165 1.00 70.69 355 ILE A CA 1
ATOM 2839 C C . ILE A 1 355 ? 9.109 11.951 -30.683 1.00 70.69 355 ILE A C 1
ATOM 2841 O O . ILE A 1 355 ? 8.220 12.759 -30.955 1.00 70.69 355 ILE A O 1
ATOM 2845 N N . ASP A 1 356 ? 8.881 10.854 -29.961 1.00 68.69 356 ASP A N 1
ATOM 2846 C CA . ASP A 1 356 ? 7.565 10.552 -29.408 1.00 68.69 356 ASP A CA 1
ATOM 2847 C C . ASP A 1 356 ? 7.152 11.626 -28.397 1.00 68.69 356 ASP A C 1
ATOM 2849 O O . ASP A 1 356 ? 6.060 12.176 -28.520 1.00 68.69 356 ASP A O 1
ATOM 2853 N N . ALA A 1 357 ? 8.052 12.059 -27.507 1.00 63.44 357 ALA A N 1
ATOM 2854 C CA . ALA A 1 357 ? 7.787 13.175 -26.594 1.00 63.44 357 ALA A CA 1
ATOM 2855 C C . ALA A 1 357 ? 7.320 14.445 -27.333 1.00 63.44 357 ALA A C 1
ATOM 2857 O O . ALA A 1 357 ? 6.350 15.085 -26.926 1.00 63.44 357 ALA A O 1
ATOM 2858 N N . HIS A 1 358 ? 7.988 14.779 -28.441 1.00 67.06 358 HIS A N 1
ATOM 2859 C CA . HIS A 1 358 ? 7.704 15.963 -29.256 1.00 67.06 358 HIS A CA 1
ATOM 2860 C C . HIS A 1 358 ? 6.410 15.834 -30.057 1.00 67.06 358 HIS A C 1
ATOM 2862 O O . HIS A 1 358 ? 5.667 16.805 -30.210 1.00 67.06 358 HIS A O 1
ATOM 2868 N N . ARG A 1 359 ? 6.102 14.631 -30.557 1.00 65.38 359 ARG A N 1
ATOM 2869 C CA . ARG A 1 359 ? 4.908 14.368 -31.370 1.00 65.38 359 ARG A CA 1
ATOM 2870 C C . ARG A 1 359 ? 3.618 14.663 -30.602 1.00 65.38 359 ARG A C 1
ATOM 2872 O O . ARG A 1 359 ? 2.656 15.118 -31.223 1.00 65.38 359 ARG A O 1
ATOM 2879 N N . TYR A 1 360 ? 3.619 14.435 -29.289 1.00 59.28 360 TYR A N 1
ATOM 2880 C CA . TYR A 1 360 ? 2.452 14.609 -28.420 1.00 59.28 360 TYR A CA 1
ATOM 2881 C C . TYR A 1 360 ? 2.394 15.956 -27.681 1.00 59.28 360 TYR A C 1
ATOM 2883 O O . TYR A 1 360 ? 1.355 16.264 -27.102 1.00 59.28 360 TYR A O 1
ATOM 2891 N N . GLN A 1 361 ? 3.464 16.761 -27.696 1.00 54.84 361 GLN A N 1
ATOM 2892 C CA . GLN A 1 361 ? 3.535 18.022 -26.937 1.00 54.84 361 GLN A CA 1
ATOM 2893 C C . GLN A 1 361 ? 3.454 19.296 -27.786 1.00 54.84 361 GLN A C 1
ATOM 2895 O O . GLN A 1 361 ? 3.190 20.357 -27.233 1.00 54.84 361 GLN A O 1
ATOM 2900 N N . LEU A 1 362 ? 3.645 19.213 -29.105 1.00 48.34 362 LEU A N 1
ATOM 2901 C CA . LEU A 1 362 ? 3.790 20.393 -29.959 1.00 48.34 362 LEU A CA 1
ATOM 2902 C C . LEU A 1 362 ? 2.595 20.625 -30.891 1.00 48.34 362 LEU A C 1
ATOM 2904 O O . LEU A 1 362 ? 2.050 19.690 -31.493 1.00 48.34 362 LEU A O 1
ATOM 2908 N N . THR A 1 363 ? 2.239 21.898 -31.078 1.00 53.28 363 THR A N 1
ATOM 2909 C CA . THR A 1 363 ? 1.372 22.327 -32.185 1.00 53.28 363 THR A CA 1
ATOM 2910 C C . THR A 1 363 ? 2.082 22.096 -33.530 1.00 53.28 363 THR A C 1
ATOM 2912 O O . THR A 1 363 ? 3.293 21.876 -33.592 1.00 53.28 363 THR A O 1
ATOM 2915 N N . ASN A 1 364 ? 1.347 22.083 -34.649 1.00 44.72 364 ASN A N 1
ATOM 2916 C CA . ASN A 1 364 ? 1.915 21.705 -35.955 1.00 44.72 364 ASN A CA 1
ATOM 2917 C C . ASN A 1 364 ? 3.061 22.619 -36.449 1.00 44.72 364 ASN A C 1
ATOM 2919 O O . ASN A 1 364 ? 3.865 22.161 -37.258 1.00 44.72 364 ASN A O 1
ATOM 2923 N N . GLU A 1 365 ? 3.174 23.858 -35.960 1.00 41.47 365 GLU A N 1
ATOM 2924 C CA . GLU A 1 365 ? 4.258 24.790 -36.321 1.00 41.47 365 GLU A CA 1
ATOM 2925 C C . GLU A 1 365 ? 5.574 24.501 -35.577 1.00 41.47 365 GLU A C 1
ATOM 2927 O O . GLU A 1 365 ? 6.657 24.583 -36.160 1.00 41.47 365 GLU A O 1
ATOM 2932 N N . GLU A 1 366 ? 5.506 24.071 -34.317 1.00 45.62 366 GLU A N 1
ATOM 2933 C CA . GLU A 1 366 ? 6.686 23.796 -33.480 1.00 45.62 366 GLU A CA 1
ATOM 2934 C C . GLU A 1 366 ? 7.373 22.468 -33.854 1.00 45.62 366 GLU A C 1
ATOM 2936 O O . GLU A 1 366 ? 8.578 22.285 -33.646 1.00 45.62 366 GLU A O 1
ATOM 2941 N N . LYS A 1 367 ? 6.626 21.563 -34.502 1.00 46.22 367 LYS A N 1
ATOM 2942 C CA . LYS A 1 367 ? 7.154 20.328 -35.104 1.00 46.22 367 LYS A CA 1
ATOM 2943 C C . LYS A 1 367 ? 8.159 20.595 -36.229 1.00 46.22 367 LYS A C 1
ATOM 2945 O O . LYS A 1 367 ? 8.943 19.709 -36.525 1.00 46.22 367 LYS A O 1
ATOM 2950 N N . TYR A 1 368 ? 8.168 21.772 -36.863 1.00 39.03 368 TYR A N 1
ATOM 2951 C CA . TYR A 1 368 ? 9.088 22.065 -37.975 1.00 39.03 368 TYR A CA 1
ATOM 2952 C C . TYR A 1 368 ? 10.462 22.592 -37.526 1.00 39.03 368 TYR A C 1
ATOM 2954 O O . TYR A 1 368 ? 11.444 22.401 -38.238 1.00 39.03 368 TYR A O 1
ATOM 2962 N N . HIS A 1 369 ? 10.562 23.222 -36.350 1.00 38.41 369 HIS A N 1
ATOM 2963 C CA . HIS A 1 369 ? 11.820 23.820 -35.871 1.00 38.41 369 HIS A CA 1
ATOM 2964 C C . HIS A 1 369 ? 12.706 22.837 -35.094 1.00 38.41 369 HIS A C 1
ATOM 2966 O O . HIS A 1 369 ? 13.928 22.884 -35.208 1.00 38.41 369 HIS A O 1
ATOM 2972 N N . SER A 1 370 ? 12.105 21.902 -34.357 1.00 38.81 370 SER A N 1
ATOM 2973 C CA . SER A 1 370 ? 12.825 20.888 -33.571 1.00 38.81 370 SER A CA 1
ATOM 2974 C C . SER A 1 370 ? 13.580 19.868 -34.443 1.00 38.81 370 SER A C 1
ATOM 2976 O O . SER A 1 370 ? 14.636 19.385 -34.045 1.00 38.81 370 SER A O 1
ATOM 2978 N N . TYR A 1 371 ? 13.116 19.609 -35.672 1.00 38.53 371 TYR A N 1
ATOM 2979 C CA . TYR A 1 371 ? 13.804 18.732 -36.634 1.00 38.53 371 TYR A CA 1
ATOM 2980 C C . TYR A 1 371 ? 15.031 19.379 -37.303 1.00 38.53 371 TYR A C 1
ATOM 2982 O O . TYR A 1 371 ? 15.898 18.658 -37.787 1.00 38.53 371 TYR A O 1
ATOM 2990 N N . ALA A 1 372 ? 15.132 20.713 -37.332 1.00 34.59 372 ALA A N 1
ATOM 2991 C CA . ALA A 1 372 ? 16.213 21.423 -38.025 1.00 34.59 372 ALA A CA 1
ATOM 2992 C C . ALA A 1 372 ? 17.507 21.556 -37.196 1.00 34.59 372 ALA A C 1
ATOM 2994 O O . ALA A 1 372 ? 18.545 21.910 -37.744 1.00 34.59 372 ALA A O 1
ATOM 2995 N N . VAL A 1 373 ? 17.453 21.283 -35.887 1.00 37.69 373 VAL A N 1
ATOM 2996 C CA . VAL A 1 373 ? 18.588 21.445 -34.953 1.00 37.69 373 VAL A CA 1
ATOM 2997 C C . VAL A 1 373 ? 19.312 20.114 -34.675 1.00 37.69 373 VAL A C 1
ATOM 2999 O O . VAL A 1 373 ? 20.378 20.107 -34.069 1.00 37.69 373 VAL A O 1
ATOM 3002 N N . LEU A 1 374 ? 18.762 18.986 -35.138 1.00 36.25 374 LEU A N 1
ATOM 3003 C CA . LEU A 1 374 ? 19.259 17.630 -34.859 1.00 36.25 374 LEU A CA 1
ATOM 3004 C C . LEU A 1 374 ? 19.871 16.910 -36.081 1.00 36.25 374 LEU A C 1
ATOM 3006 O O . LEU A 1 374 ? 20.135 15.710 -35.991 1.00 36.25 374 LEU A O 1
ATOM 3010 N N . VAL A 1 375 ? 20.098 17.616 -37.199 1.00 31.75 375 VAL A N 1
ATOM 3011 C CA . VAL A 1 375 ? 20.883 17.126 -38.355 1.00 31.75 375 VAL A CA 1
ATOM 3012 C C . VAL A 1 375 ? 22.297 17.681 -38.307 1.00 31.75 375 VAL A C 1
ATOM 3014 O O . VAL A 1 375 ? 22.424 18.917 -38.157 1.00 31.75 375 VAL A O 1
#

Secondary structure (DSSP, 8-state):
---HHHHHHHHHHHHHHHHHHHHHHHTT-HHHHHHHHHHHHHS-STTHHHHHHHHHHHHHHHHHTTT-HHHHHHHHHHH---GGG--HHHHHTT--HHHHHHHHHTT--TTPPP---TTGGGSS--TT--GGGG-TT-HHHHHHHHHTT--SS--GGG--SSSPPPPHHHHHHHHT-HHHHHHHHHTTPPP-HHHHHHHHHHHHHTT--TTS-TT-B-TTS-B--S-TT---S----------SSHHHHHHHHHHHHHHHHHHHHHHHHTT------S---SS-----SHHHHHHHHHHHHHHHIIIIIS---TTS--GGG--HHHHHHHTGGGTHHHHHHHHHHTT--HHHHHHHHHHHH--TTHHHHGGGS--

Sequence (375 aa):
MEGRPQFLDYQKHMRRCLDQVTNAVNENSIDGLKEAIESSKTGYPVFRSHVFENFLHKALQIAVSHDRIPLTRFIIDIYNVPASKIEVWAVVRNTSIAMLEFVISRGWDLNTLNTNNCFESLGTPDFRKTAIYHILEHDDVVEWMANNGALLKLDETEFEAEEVPSTLMEIAVTVGSLRTVKLLYARGFKFTPRVLCAAVKTASFYGTNPLADYNDRNDDGAPYCTNPETTQDGRNTTTFVPRGSTEVEVAKMLTYMADTLRLGDEYRKNQVVYETQYHNPLYPADPQSPEQIEKARNRAEVLKFLIEEAQVDPSQTGYLARTPLIYAAMYWERGGIPVASWLMQQGVNPFTAFIDAHRYQLTNEEKYHSYAVLV